Protein AF-A0A947YR23-F1 (afdb_monomer_lite)

Radius of gyration: 40.59 Å; chains: 1; bounding box: 68×84×128 Å

Secondary structure (DSSP, 8-state):
--TTHHHHHHHHHHHH-S------------------TTS-TT-TTHHHHHHHHHTTS---EEETTEEE--TTSPPPHHHHHHHHHHHHHHHHHHHHHHHHHHHHHH---S-S---------SSHHHHHHHHHHHHHHHHHHHHHHHHHHHHHHHHHHHHHHHHHHHHHSS-HHHHHHHHHHHHHHHHHHHHHHHHHHHHHHH-

Sequence (203 aa):
MRKNLTLTLILLTFLVSAPLYAQEVSGVAEETRIYFEDVLPGHWAYEAVNDLAQRGIIVGEVKEGRRIYRGEKALTRYEFAQGLKRTIEKFENDLAALKEGLAKSKAIPAGLEVKETEENFVRSEEIGSLENIVINLGTELSSLKSKVSVLEESLATKMAESSKQLKATVPKEAKDQELKRVKILSIGAAALSVLAIIVAISE

Foldseek 3Di:
DPPVVVVVVVVVVVVVPPPPPPPPVPPPVPLPQDAAPQQDPPRPCRVVVSVLVSLVLAAADADPNHGHRPPVDDDDPVNVVSSVVSVVVSVVVVVVVVVVVVVVVPCPDPDDDPDDDDDPPPDPVVVVVVVVVVVVVVVVVVVVVVVVVVVVVVVVVVVVVVVVVVVVVPDPVVVVVVVVVVVVVVVVVVVVVVVVVVVVVVD

Structure (mmCIF, N/CA/C/O backbone):
data_AF-A0A947YR23-F1
#
_entry.id   AF-A0A947YR23-F1
#
loop_
_atom_site.group_PDB
_atom_site.id
_atom_site.type_symbol
_atom_site.label_atom_id
_atom_site.label_alt_id
_atom_site.label_comp_id
_atom_site.label_asym_id
_atom_site.label_entity_id
_atom_site.label_seq_id
_atom_site.pdbx_PDB_ins_code
_atom_site.Cartn_x
_atom_site.Cartn_y
_atom_site.Cartn_z
_atom_site.occupancy
_atom_site.B_iso_or_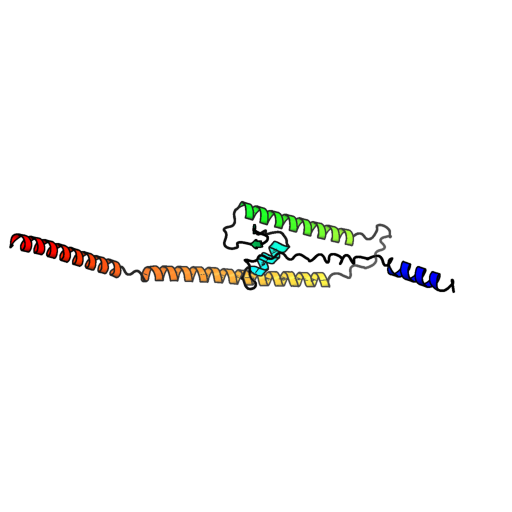equiv
_atom_site.auth_seq_id
_atom_site.auth_comp_id
_atom_site.auth_asym_id
_atom_site.auth_atom_id
_atom_site.pdbx_PDB_model_num
ATOM 1 N N . MET A 1 1 ? -1.371 -62.532 -56.364 1.00 57.91 1 MET A N 1
ATOM 2 C CA . MET A 1 1 ? -1.945 -61.979 -55.111 1.00 57.91 1 MET A CA 1
ATOM 3 C C . MET A 1 1 ? -0.898 -61.421 -54.121 1.00 57.91 1 MET A C 1
ATOM 5 O O . MET A 1 1 ? -1.203 -61.312 -52.946 1.00 57.91 1 MET A O 1
ATOM 9 N N . ARG A 1 2 ? 0.323 -61.027 -54.540 1.00 58.62 2 ARG A N 1
ATOM 10 C CA . ARG A 1 2 ? 1.396 -60.566 -53.617 1.00 58.62 2 ARG A CA 1
ATOM 11 C C . ARG A 1 2 ? 1.700 -59.055 -53.650 1.00 58.62 2 ARG A C 1
ATOM 13 O O . ARG A 1 2 ? 2.487 -58.592 -52.840 1.00 58.62 2 ARG A O 1
ATOM 20 N N . LYS A 1 3 ? 1.077 -58.287 -54.553 1.00 58.41 3 LYS A N 1
ATOM 21 C CA . LYS A 1 3 ? 1.345 -56.842 -54.736 1.00 58.41 3 LYS A CA 1
ATOM 22 C C . LYS A 1 3 ? 0.467 -55.926 -53.865 1.00 58.41 3 LYS A C 1
ATOM 24 O O . LYS A 1 3 ? 0.738 -54.739 -53.762 1.00 58.41 3 LYS A O 1
ATOM 29 N N . ASN A 1 4 ? -0.559 -56.484 -53.221 1.00 56.16 4 ASN A N 1
ATOM 30 C CA . ASN A 1 4 ? -1.548 -55.730 -52.443 1.00 56.16 4 ASN A CA 1
ATOM 31 C C . ASN A 1 4 ? -1.180 -55.706 -50.949 1.00 56.16 4 ASN A C 1
ATOM 33 O O . ASN A 1 4 ? -1.596 -54.809 -50.230 1.00 56.16 4 ASN A O 1
ATOM 37 N N . LEU A 1 5 ? -0.371 -56.679 -50.507 1.00 59.06 5 LEU A N 1
ATOM 38 C CA . LEU A 1 5 ? 0.045 -56.847 -49.114 1.00 59.06 5 LEU A CA 1
ATOM 39 C C . LEU A 1 5 ? 1.166 -55.870 -48.722 1.00 59.06 5 LEU A C 1
ATOM 41 O O . LEU A 1 5 ? 1.212 -55.384 -47.596 1.00 59.06 5 LEU A O 1
ATOM 45 N N . THR A 1 6 ? 2.046 -55.538 -49.670 1.00 63.16 6 THR A N 1
ATOM 46 C CA . THR A 1 6 ? 3.126 -54.559 -49.481 1.00 63.16 6 THR A CA 1
ATOM 47 C C . THR A 1 6 ? 2.592 -53.133 -49.366 1.00 63.16 6 THR A C 1
ATOM 49 O O . THR A 1 6 ? 3.135 -52.346 -48.600 1.00 63.16 6 THR A O 1
ATOM 52 N N . LEU A 1 7 ? 1.497 -52.805 -50.061 1.00 58.81 7 LEU A N 1
ATOM 53 C CA . LEU A 1 7 ? 0.877 -51.479 -49.991 1.00 58.81 7 LEU A CA 1
ATOM 54 C C . LEU A 1 7 ? 0.148 -51.261 -48.653 1.00 58.81 7 LEU A C 1
ATOM 56 O O . LEU A 1 7 ? 0.267 -50.196 -48.054 1.00 58.81 7 LEU A O 1
ATOM 60 N N . THR A 1 8 ? -0.535 -52.289 -48.136 1.00 63.47 8 THR A N 1
ATOM 61 C CA . THR A 1 8 ? -1.146 -52.255 -46.796 1.00 63.47 8 THR A CA 1
ATOM 62 C C . THR A 1 8 ? -0.110 -52.186 -45.676 1.00 63.47 8 THR A C 1
ATOM 64 O O . THR A 1 8 ? -0.359 -51.536 -44.668 1.00 63.47 8 TH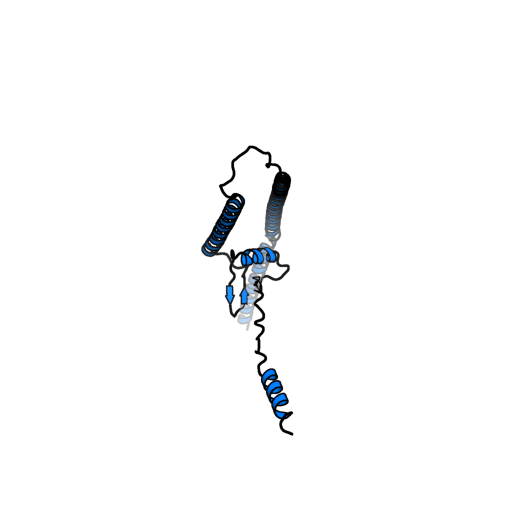R A O 1
ATOM 67 N N . LEU A 1 9 ? 1.064 -52.803 -45.851 1.00 59.31 9 LEU A N 1
ATOM 68 C CA . LEU A 1 9 ? 2.125 -52.775 -44.841 1.00 59.31 9 LEU A CA 1
ATOM 69 C C . LEU A 1 9 ? 2.795 -51.392 -44.747 1.00 59.31 9 LEU A C 1
ATOM 71 O O . LEU A 1 9 ? 3.055 -50.924 -43.645 1.00 59.31 9 LEU A O 1
ATOM 75 N N . ILE A 1 10 ? 2.989 -50.705 -45.880 1.00 63.47 10 ILE A N 1
ATOM 76 C CA . ILE A 1 10 ? 3.542 -49.338 -45.925 1.00 63.47 10 ILE A CA 1
ATOM 77 C C . ILE A 1 10 ? 2.550 -48.314 -45.338 1.00 63.47 10 ILE A C 1
ATOM 79 O O . ILE A 1 10 ? 2.953 -47.415 -44.597 1.00 63.47 10 ILE A O 1
ATOM 83 N N . LEU A 1 11 ? 1.246 -48.478 -45.594 1.00 57.56 11 LEU A N 1
ATOM 84 C CA . LEU A 1 11 ? 0.199 -47.623 -45.018 1.00 57.56 11 LEU A CA 1
ATOM 85 C C . LEU A 1 11 ? 0.083 -47.801 -43.490 1.00 57.56 11 LEU A C 1
ATOM 87 O O . LEU A 1 11 ? -0.098 -46.823 -42.767 1.00 57.56 11 LEU A O 1
ATOM 91 N N . LEU A 1 12 ? 0.248 -49.032 -42.988 1.00 57.25 12 LEU A N 1
ATOM 92 C CA . LEU A 1 12 ? 0.210 -49.337 -41.554 1.00 57.25 12 LEU A CA 1
ATOM 93 C C . LEU A 1 12 ? 1.434 -48.779 -40.807 1.00 57.25 12 LEU A C 1
ATOM 95 O O . LEU A 1 12 ? 1.298 -48.298 -39.685 1.00 57.25 12 LEU A O 1
ATOM 99 N N . THR A 1 13 ? 2.617 -48.773 -41.434 1.00 60.81 13 THR A N 1
ATOM 100 C CA . THR A 1 13 ? 3.819 -48.148 -40.850 1.00 60.81 13 THR A CA 1
ATOM 101 C C . THR A 1 13 ? 3.732 -46.623 -40.794 1.00 60.81 13 THR A C 1
ATOM 103 O O . THR A 1 13 ? 4.306 -46.016 -39.896 1.00 60.81 13 THR A O 1
ATOM 106 N N . PHE A 1 14 ? 2.971 -45.993 -41.695 1.00 57.06 14 PHE A N 1
ATOM 107 C CA . PHE A 1 14 ? 2.770 -44.541 -41.670 1.00 57.06 14 PHE A CA 1
ATOM 108 C C . PHE A 1 14 ? 1.755 -44.099 -40.601 1.00 57.06 14 PHE A C 1
ATOM 110 O O . PHE A 1 14 ? 1.880 -43.004 -40.061 1.00 57.06 14 PHE A O 1
ATOM 117 N N . LEU A 1 15 ? 0.793 -44.958 -40.234 1.00 51.81 15 LEU A N 1
ATOM 118 C CA . LEU A 1 15 ? -0.217 -44.657 -39.209 1.00 51.81 15 LEU A CA 1
ATOM 119 C C . LEU A 1 15 ? 0.334 -44.734 -37.769 1.00 51.81 15 LEU A C 1
ATOM 121 O O . LEU A 1 15 ? -0.230 -44.126 -36.866 1.00 51.81 15 LEU A O 1
ATOM 125 N N . VAL A 1 16 ? 1.443 -45.452 -37.554 1.00 57.00 16 VAL A N 1
ATOM 126 C CA . VAL A 1 16 ? 2.084 -45.625 -36.231 1.00 57.00 16 VAL A CA 1
ATOM 127 C C . VAL A 1 16 ? 3.258 -44.653 -36.011 1.00 57.00 16 VAL A C 1
ATOM 129 O O . VAL A 1 16 ? 3.688 -44.456 -34.879 1.00 57.00 16 VAL A O 1
ATOM 132 N N . SER A 1 17 ? 3.740 -43.985 -37.065 1.00 58.59 17 SER A N 1
ATOM 133 C CA . SER A 1 17 ? 4.814 -42.979 -36.994 1.00 58.59 17 SER A CA 1
ATOM 134 C C . SER A 1 17 ? 4.325 -41.539 -37.138 1.00 58.59 17 SER A C 1
ATOM 136 O O . SER A 1 17 ? 5.129 -40.664 -37.450 1.00 58.59 17 SER A O 1
ATOM 138 N N . ALA A 1 18 ? 3.050 -41.252 -36.862 1.00 56.62 18 ALA A N 1
ATOM 139 C CA . ALA A 1 18 ? 2.719 -39.904 -36.425 1.00 56.62 18 ALA A CA 1
ATOM 140 C C . ALA A 1 18 ? 3.455 -39.710 -35.091 1.00 56.62 18 ALA A C 1
ATOM 142 O O . ALA A 1 18 ? 3.095 -40.386 -34.121 1.00 56.62 18 ALA A O 1
ATOM 143 N N . PRO A 1 19 ? 4.515 -38.879 -35.012 1.00 56.81 19 PRO A N 1
ATOM 144 C CA . PRO A 1 19 ? 5.021 -38.499 -33.714 1.00 56.81 19 PRO A CA 1
ATOM 145 C C . PRO A 1 19 ? 3.812 -37.974 -32.957 1.00 56.81 19 PRO A C 1
ATOM 147 O O . PRO A 1 19 ? 3.061 -37.127 -33.452 1.00 56.81 19 PRO A O 1
ATOM 150 N N . LEU A 1 20 ? 3.612 -38.525 -31.766 1.00 54.56 20 LEU A N 1
ATOM 151 C CA . LEU A 1 20 ? 2.924 -37.842 -30.698 1.00 54.56 20 LEU A CA 1
ATOM 152 C C . LEU A 1 20 ? 3.741 -36.557 -30.488 1.00 54.56 20 LEU A C 1
ATOM 154 O O . LEU A 1 20 ? 4.590 -36.476 -29.605 1.00 54.56 20 LEU A O 1
ATOM 158 N N . TYR A 1 21 ? 3.563 -35.566 -31.364 1.00 57.28 21 TYR A N 1
ATOM 159 C CA . TYR A 1 21 ? 3.826 -34.187 -31.035 1.00 57.28 21 TYR A CA 1
ATOM 160 C C . TYR A 1 21 ? 2.777 -33.907 -29.980 1.00 57.28 21 TYR A C 1
ATOM 162 O O . TYR A 1 21 ? 1.660 -33.478 -30.257 1.00 57.28 21 TYR A O 1
ATOM 170 N N . ALA A 1 22 ? 3.142 -34.287 -28.754 1.00 54.09 22 ALA A N 1
ATOM 171 C CA . ALA A 1 22 ? 2.786 -33.552 -27.579 1.00 54.09 22 ALA A CA 1
ATOM 172 C C . ALA A 1 22 ? 2.891 -32.094 -28.000 1.00 54.09 22 ALA A C 1
ATOM 174 O O . ALA A 1 22 ? 3.978 -31.552 -28.203 1.00 54.09 22 ALA A O 1
ATOM 175 N N . GLN A 1 23 ? 1.734 -31.502 -28.253 1.00 50.41 23 GLN A N 1
ATOM 176 C CA . GLN A 1 23 ? 1.608 -30.080 -28.157 1.00 50.41 23 GLN A CA 1
ATOM 177 C C . GLN A 1 23 ? 1.914 -29.834 -26.685 1.00 50.41 23 GLN A C 1
ATOM 179 O O . GLN A 1 23 ? 1.047 -29.983 -25.825 1.00 50.41 23 GLN A O 1
ATOM 184 N N . GLU A 1 24 ? 3.189 -29.571 -26.384 1.00 50.47 24 GLU A N 1
ATOM 185 C CA . GLU A 1 24 ? 3.514 -28.691 -25.284 1.00 50.47 24 GLU A CA 1
ATOM 186 C C . GLU A 1 24 ? 2.657 -27.474 -25.578 1.00 50.47 24 GLU A C 1
ATOM 188 O O . GLU A 1 24 ? 2.916 -26.716 -26.516 1.00 50.47 24 GLU A O 1
ATOM 193 N N . VAL A 1 25 ? 1.520 -27.398 -24.884 1.00 50.97 25 VAL A N 1
ATOM 194 C CA . VAL A 1 25 ? 0.767 -26.169 -24.768 1.00 50.97 25 VAL A CA 1
ATOM 195 C C . VAL A 1 25 ? 1.790 -25.245 -24.154 1.00 50.97 25 VAL A C 1
ATOM 197 O O . VAL A 1 25 ? 2.069 -25.309 -22.958 1.00 50.97 25 VAL A O 1
ATOM 200 N N . SER A 1 26 ? 2.448 -24.516 -25.056 1.00 48.25 26 SER A N 1
ATOM 201 C CA . SER A 1 26 ? 3.363 -23.431 -24.803 1.00 48.25 26 SER A CA 1
ATOM 202 C C . SER A 1 26 ? 2.825 -22.738 -23.581 1.00 48.25 26 SER A C 1
ATOM 204 O O . SER A 1 26 ? 1.668 -22.303 -23.617 1.00 48.25 26 SER A O 1
ATOM 206 N N . GLY A 1 27 ? 3.621 -22.735 -22.512 1.00 49.19 27 GLY A N 1
ATOM 207 C CA . GLY A 1 27 ? 3.332 -21.964 -21.327 1.00 49.19 27 GLY A CA 1
ATOM 208 C C . GLY A 1 27 ? 3.019 -20.553 -21.786 1.00 49.19 27 GLY A C 1
ATOM 209 O O . GLY A 1 27 ? 3.915 -19.746 -22.020 1.00 49.19 27 GLY A O 1
ATOM 210 N N . VAL A 1 28 ? 1.726 -20.270 -21.937 1.00 42.78 28 VAL A N 1
ATOM 211 C CA . VAL A 1 28 ? 1.204 -18.953 -21.669 1.00 42.78 28 VAL A CA 1
ATOM 212 C C . VAL A 1 28 ? 1.659 -18.787 -20.241 1.00 42.78 28 VAL A C 1
ATOM 214 O O . VAL A 1 28 ? 1.180 -19.501 -19.361 1.00 42.78 28 VAL A O 1
ATOM 217 N N . ALA A 1 29 ? 2.722 -18.007 -20.051 1.00 48.31 29 ALA A N 1
ATOM 218 C CA . ALA A 1 29 ? 3.088 -17.535 -18.741 1.00 48.31 29 ALA A CA 1
ATOM 219 C C . ALA A 1 29 ? 1.805 -16.889 -18.233 1.00 48.31 29 ALA A C 1
ATOM 221 O O . ALA A 1 29 ? 1.437 -15.800 -18.670 1.00 48.31 29 ALA A O 1
ATOM 222 N N . GLU A 1 30 ? 1.045 -17.647 -17.446 1.00 44.69 30 GLU A N 1
ATOM 223 C CA . GLU A 1 30 ? -0.086 -17.135 -16.717 1.00 44.69 30 GLU A CA 1
ATOM 224 C C . GLU A 1 30 ? 0.568 -16.088 -15.844 1.00 44.69 30 GLU A C 1
ATOM 226 O O . GLU A 1 30 ? 1.330 -16.416 -14.930 1.00 44.69 30 GLU A O 1
ATOM 231 N N . GLU A 1 31 ? 0.423 -14.831 -16.260 1.00 49.78 31 GLU A N 1
ATOM 232 C CA . GLU A 1 31 ? 0.884 -13.675 -15.527 1.00 49.78 31 GLU A CA 1
ATOM 233 C C . GLU A 1 31 ? 0.208 -13.821 -14.172 1.00 49.78 31 GLU A C 1
ATOM 235 O O . GLU A 1 31 ? -0.992 -13.586 -14.033 1.00 49.78 31 GLU A O 1
ATOM 240 N N . THR A 1 32 ? 0.933 -14.424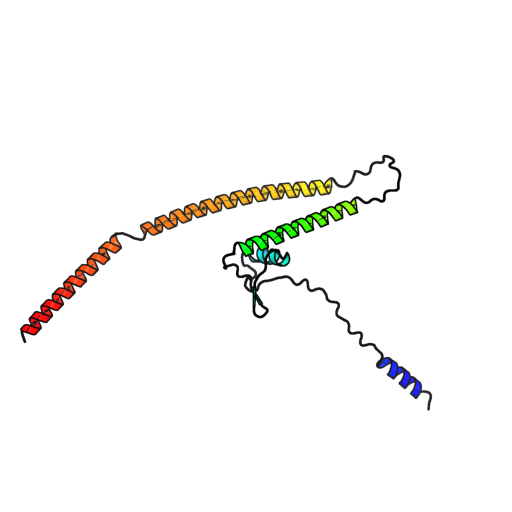 -13.226 1.00 64.50 32 THR A N 1
ATOM 241 C CA . THR A 1 32 ? 0.329 -14.987 -12.027 1.00 64.50 32 THR A CA 1
ATOM 242 C C . THR A 1 32 ? 0.046 -13.799 -11.141 1.00 64.50 32 THR A C 1
ATOM 244 O O . THR A 1 32 ? 0.873 -13.399 -10.320 1.00 64.50 32 THR A O 1
ATOM 247 N N . ARG A 1 33 ? -1.103 -13.171 -11.382 1.00 77.31 33 ARG A N 1
ATOM 248 C CA . ARG A 1 33 ? -1.534 -11.991 -10.658 1.00 77.31 33 ARG A CA 1
ATOM 249 C C . ARG A 1 33 ? -1.604 -12.366 -9.188 1.00 77.31 33 ARG A C 1
ATOM 251 O O . ARG A 1 33 ? -2.230 -13.351 -8.795 1.00 77.31 33 ARG A O 1
ATOM 258 N N . ILE A 1 34 ? -0.853 -11.625 -8.384 1.00 85.56 34 ILE A N 1
ATOM 259 C CA . ILE A 1 34 ? -0.755 -11.889 -6.957 1.00 85.56 34 ILE A CA 1
ATOM 260 C C . ILE A 1 34 ? -1.979 -11.277 -6.288 1.00 85.56 34 ILE A C 1
ATOM 262 O O . ILE A 1 34 ? -2.128 -10.059 -6.263 1.00 85.56 34 ILE A O 1
ATOM 266 N N . TYR A 1 35 ? -2.821 -12.147 -5.738 1.00 91.31 35 TYR A N 1
ATOM 267 C CA . TYR A 1 35 ? -3.986 -11.795 -4.937 1.00 91.31 35 TYR A CA 1
ATOM 268 C C . TYR A 1 35 ? -3.875 -12.419 -3.546 1.00 91.31 35 TYR A C 1
ATOM 270 O O . TYR A 1 35 ? -3.201 -13.441 -3.367 1.00 91.31 35 TYR A O 1
ATOM 278 N N . PHE A 1 36 ? -4.559 -11.814 -2.576 1.00 95.31 36 PHE A N 1
ATOM 279 C CA . PHE A 1 36 ? -4.700 -12.350 -1.225 1.00 95.31 36 PHE A CA 1
ATOM 280 C C . PHE A 1 36 ? -6.159 -12.701 -0.943 1.00 95.31 36 PHE A C 1
ATOM 282 O O . PHE A 1 36 ? -7.062 -11.937 -1.271 1.00 95.31 36 PHE A O 1
ATOM 289 N N . GLU A 1 37 ? -6.392 -13.857 -0.331 1.00 93.88 37 GLU A N 1
ATOM 290 C CA . GLU A 1 37 ? -7.741 -14.394 -0.106 1.00 93.88 37 GLU A CA 1
ATOM 291 C C . GLU A 1 37 ? -8.540 -13.602 0.936 1.00 93.88 37 GLU A C 1
ATOM 293 O O . GLU A 1 37 ? -9.767 -13.572 0.890 1.00 93.88 37 GLU A O 1
ATOM 298 N N . ASP A 1 38 ? -7.851 -12.952 1.874 1.00 95.19 38 ASP A N 1
ATOM 299 C CA . ASP A 1 38 ? -8.442 -12.115 2.920 1.00 95.19 38 ASP A CA 1
ATOM 300 C C . ASP A 1 38 ? -8.672 -10.662 2.479 1.00 95.19 38 ASP A C 1
ATOM 302 O O . ASP A 1 38 ? -9.225 -9.870 3.240 1.00 95.19 38 ASP A O 1
ATOM 306 N N . VAL A 1 39 ? -8.288 -10.307 1.251 1.00 95.75 39 VAL A N 1
ATOM 307 C CA . VAL A 1 39 ? -8.522 -8.983 0.670 1.00 95.75 39 VAL A CA 1
ATOM 308 C C . VAL A 1 39 ? -9.510 -9.144 -0.479 1.00 95.75 39 VAL A C 1
ATOM 310 O O . VAL A 1 39 ? -9.138 -9.338 -1.633 1.00 95.75 39 VAL A O 1
ATOM 313 N N . LEU A 1 40 ? -10.800 -9.111 -0.145 1.00 94.94 40 LEU A N 1
ATOM 314 C CA . LEU A 1 40 ? -11.888 -9.358 -1.093 1.00 94.94 40 LEU A CA 1
ATOM 315 C C . LEU A 1 40 ? -12.141 -8.154 -2.020 1.00 94.94 40 LEU A C 1
ATOM 317 O O . LEU A 1 40 ? -11.947 -7.006 -1.598 1.00 94.94 40 LEU A O 1
ATOM 321 N N . PRO A 1 41 ? -12.641 -8.380 -3.252 1.00 94.12 41 PRO A N 1
ATOM 322 C CA . PRO A 1 41 ? -13.120 -7.302 -4.113 1.00 94.12 41 PRO A CA 1
ATOM 323 C C . PRO A 1 41 ? -14.140 -6.420 -3.378 1.00 94.12 41 PRO A C 1
ATOM 325 O O . PRO A 1 41 ? -15.086 -6.925 -2.775 1.00 94.12 41 PRO A O 1
ATOM 328 N N . GLY A 1 42 ? -13.938 -5.101 -3.408 1.00 93.06 42 GLY A N 1
ATOM 329 C CA . GLY A 1 42 ? -14.760 -4.127 -2.677 1.00 93.06 42 GLY A CA 1
ATOM 330 C C . GLY A 1 42 ? -14.194 -3.698 -1.320 1.00 93.06 42 GLY A C 1
ATOM 331 O O . GLY A 1 42 ? -14.669 -2.715 -0.753 1.00 93.06 42 GLY A O 1
ATOM 332 N N . HIS A 1 43 ? -13.147 -4.358 -0.812 1.00 96.31 43 HIS A N 1
ATOM 333 C CA . HIS A 1 43 ? -12.376 -3.815 0.303 1.00 96.31 43 HIS A CA 1
ATOM 334 C C . HIS A 1 43 ? -11.673 -2.519 -0.137 1.00 96.31 43 HIS A C 1
ATOM 336 O O . HIS A 1 43 ? -11.076 -2.475 -1.211 1.00 96.31 43 HIS A O 1
ATOM 342 N N . TRP A 1 44 ? -11.697 -1.468 0.688 1.00 96.50 44 TRP A N 1
ATOM 343 C CA . TRP A 1 44 ? -11.141 -0.151 0.330 1.00 96.50 44 TRP A CA 1
ATOM 344 C C . TRP A 1 44 ? -9.653 -0.201 -0.063 1.00 96.50 44 TRP A C 1
ATOM 346 O O . TRP A 1 44 ? -9.197 0.597 -0.873 1.00 96.50 44 TRP A O 1
ATOM 356 N N . ALA A 1 45 ? -8.904 -1.158 0.492 1.00 95.88 45 ALA A N 1
ATOM 357 C CA . ALA A 1 45 ? -7.484 -1.365 0.207 1.00 95.88 45 ALA A CA 1
ATOM 358 C C . ALA A 1 45 ? -7.204 -2.376 -0.924 1.00 95.88 45 ALA A C 1
ATOM 360 O O . ALA A 1 45 ? -6.041 -2.663 -1.192 1.00 95.88 45 ALA A O 1
ATOM 361 N N . TYR A 1 46 ? -8.234 -2.949 -1.558 1.00 95.88 46 TYR A N 1
ATOM 362 C CA . TYR A 1 46 ? -8.087 -4.062 -2.505 1.00 95.88 46 TYR A CA 1
ATOM 363 C C . TYR A 1 46 ? -7.109 -3.749 -3.641 1.00 95.88 46 TYR A C 1
ATOM 365 O O . TYR A 1 46 ? -6.158 -4.493 -3.867 1.00 95.88 46 TYR A O 1
ATOM 373 N N . GLU A 1 47 ? -7.316 -2.626 -4.325 1.00 95.31 47 GLU A N 1
ATOM 374 C CA . GLU A 1 47 ? -6.487 -2.209 -5.458 1.00 95.31 47 GLU A CA 1
ATOM 375 C C . GLU A 1 47 ? -5.047 -1.922 -5.020 1.00 95.31 47 GLU A C 1
ATOM 377 O O . GLU A 1 47 ? -4.110 -2.519 -5.543 1.00 95.31 47 GLU A O 1
ATOM 382 N N . ALA A 1 48 ? -4.873 -1.109 -3.974 1.00 95.62 48 ALA A N 1
ATOM 383 C CA . ALA A 1 48 ? -3.556 -0.751 -3.454 1.00 95.62 48 ALA A CA 1
ATOM 384 C C . ALA A 1 48 ? -2.735 -1.981 -3.036 1.00 95.62 48 ALA A C 1
ATOM 386 O O . ALA A 1 48 ? -1.544 -2.074 -3.335 1.00 95.62 48 ALA A O 1
ATOM 387 N N . VAL A 1 49 ? -3.363 -2.944 -2.358 1.00 95.75 49 VAL A N 1
ATOM 388 C CA . VAL A 1 49 ? -2.686 -4.166 -1.922 1.00 95.75 49 VAL A CA 1
ATOM 389 C C . VAL A 1 49 ? -2.301 -5.031 -3.124 1.00 95.75 49 VAL A C 1
ATOM 391 O O . VAL A 1 49 ? -1.163 -5.491 -3.216 1.00 95.75 49 VAL A O 1
ATOM 394 N N . ASN A 1 50 ? -3.204 -5.232 -4.078 1.00 94.31 50 ASN A N 1
ATOM 395 C CA . ASN A 1 50 ? -2.905 -6.067 -5.239 1.00 94.31 50 ASN A CA 1
ATOM 396 C C . ASN A 1 50 ? -1.829 -5.440 -6.131 1.00 94.31 50 ASN A C 1
ATOM 398 O O . ASN A 1 50 ? -0.951 -6.152 -6.615 1.00 94.31 50 ASN A O 1
ATOM 402 N N . ASP A 1 51 ? -1.847 -4.123 -6.319 1.00 94.50 51 ASP A N 1
ATOM 403 C CA . ASP A 1 51 ? -0.855 -3.415 -7.128 1.00 94.50 51 ASP A CA 1
ATOM 404 C C . ASP A 1 51 ? 0.536 -3.480 -6.506 1.00 94.50 51 ASP A C 1
ATOM 406 O O . ASP A 1 51 ? 1.522 -3.802 -7.174 1.00 94.50 51 ASP A O 1
ATOM 410 N N . LEU A 1 52 ? 0.633 -3.209 -5.203 1.00 94.88 52 LEU A N 1
ATOM 411 C CA . LEU A 1 52 ? 1.908 -3.279 -4.500 1.00 94.88 52 LEU A CA 1
ATOM 412 C C . LEU A 1 52 ? 2.437 -4.717 -4.430 1.00 94.88 52 LEU A C 1
ATOM 414 O O . LEU A 1 52 ? 3.652 -4.916 -4.489 1.00 94.88 52 LEU A O 1
ATOM 418 N N . ALA A 1 53 ? 1.559 -5.718 -4.334 1.00 94.38 53 ALA A N 1
ATOM 419 C CA . ALA A 1 53 ? 1.946 -7.125 -4.340 1.00 94.38 53 ALA A CA 1
ATOM 420 C C . ALA A 1 53 ? 2.428 -7.586 -5.721 1.00 94.38 53 ALA A C 1
ATOM 422 O O . ALA A 1 53 ? 3.466 -8.237 -5.818 1.00 94.38 53 ALA A O 1
ATOM 423 N N . GLN A 1 54 ? 1.742 -7.187 -6.795 1.00 93.38 54 GLN A N 1
ATOM 424 C CA . GLN A 1 54 ? 2.178 -7.435 -8.175 1.00 93.38 54 GLN A CA 1
ATOM 425 C C . GLN A 1 54 ? 3.531 -6.778 -8.472 1.00 93.38 54 GLN A C 1
ATOM 427 O O . GLN A 1 54 ? 4.373 -7.352 -9.157 1.00 93.38 54 GLN A O 1
ATOM 432 N N . ARG A 1 55 ? 3.783 -5.596 -7.900 1.00 91.94 55 ARG A N 1
ATOM 433 C CA . ARG A 1 55 ? 5.082 -4.909 -7.990 1.00 91.94 55 ARG A CA 1
ATOM 434 C C . ARG A 1 55 ? 6.164 -5.528 -7.098 1.00 91.94 55 ARG A C 1
ATOM 436 O O . ARG A 1 55 ? 7.312 -5.096 -7.185 1.00 91.94 55 ARG A O 1
ATOM 443 N N . GLY A 1 56 ? 5.819 -6.502 -6.252 1.00 92.31 56 GLY A N 1
ATOM 444 C CA . GLY A 1 56 ? 6.730 -7.151 -5.307 1.00 92.31 56 GLY A CA 1
ATOM 445 C C . GLY A 1 56 ? 7.148 -6.270 -4.124 1.00 92.31 56 GLY A C 1
ATOM 446 O O . GLY A 1 56 ? 8.114 -6.588 -3.434 1.00 92.31 56 GLY A O 1
ATOM 447 N N . ILE A 1 57 ? 6.453 -5.154 -3.886 1.00 94.56 57 ILE A N 1
ATOM 448 C CA . ILE A 1 57 ? 6.772 -4.203 -2.811 1.00 94.56 57 ILE A CA 1
ATOM 449 C C . ILE A 1 57 ? 6.336 -4.783 -1.463 1.00 94.56 57 ILE A C 1
ATOM 451 O O . ILE A 1 57 ? 7.127 -4.852 -0.515 1.00 94.56 57 ILE A O 1
ATOM 455 N N . ILE A 1 58 ? 5.091 -5.256 -1.399 1.00 94.56 58 ILE A N 1
ATOM 456 C CA . ILE A 1 58 ? 4.529 -5.925 -0.224 1.00 94.56 58 ILE A CA 1
ATOM 457 C C . ILE A 1 58 ? 4.421 -7.427 -0.457 1.00 94.56 58 ILE A C 1
ATOM 459 O O . ILE A 1 58 ? 4.274 -7.897 -1.583 1.00 94.56 58 ILE A O 1
ATOM 463 N N . VAL A 1 59 ? 4.491 -8.178 0.636 1.00 92.25 59 VAL A N 1
ATOM 464 C CA . VAL A 1 59 ? 4.420 -9.636 0.631 1.00 92.25 59 VAL A CA 1
ATOM 465 C C . VAL A 1 59 ? 3.501 -10.041 1.773 1.00 92.25 59 VAL A C 1
ATOM 467 O O . VAL A 1 59 ? 3.667 -9.556 2.890 1.00 92.25 59 VAL A O 1
ATOM 470 N N . GLY A 1 60 ? 2.517 -10.886 1.479 1.00 91.81 60 GLY A N 1
ATOM 471 C CA . GLY A 1 60 ? 1.681 -11.509 2.502 1.00 91.81 60 GLY A CA 1
ATOM 472 C C . GLY A 1 60 ? 2.292 -12.808 3.017 1.00 91.81 60 GLY A C 1
ATOM 473 O O . GLY A 1 60 ? 3.381 -13.225 2.630 1.00 91.81 60 GLY A O 1
ATOM 474 N N . GLU A 1 61 ? 1.564 -13.482 3.885 1.00 92.50 61 GLU A N 1
ATOM 475 C CA . GLU A 1 61 ? 1.948 -14.766 4.445 1.00 92.50 61 GLU A CA 1
ATOM 476 C C . GLU A 1 61 ? 1.386 -15.910 3.592 1.00 92.50 61 GLU A C 1
ATOM 478 O O . GLU A 1 61 ? 0.243 -15.856 3.133 1.00 92.50 61 GLU A O 1
ATOM 483 N N . VAL A 1 62 ? 2.182 -16.966 3.401 1.00 92.25 62 VAL A N 1
ATOM 484 C CA . VAL A 1 62 ? 1.724 -18.203 2.757 1.00 92.25 62 VAL A CA 1
ATOM 485 C C . VAL A 1 62 ? 1.568 -19.280 3.818 1.00 92.25 62 VAL A C 1
ATOM 487 O O . VAL A 1 62 ? 2.544 -19.675 4.455 1.00 92.25 62 VAL A O 1
ATOM 490 N N . LYS A 1 63 ? 0.343 -19.771 4.008 1.00 88.31 63 LYS A N 1
ATOM 491 C CA . LYS A 1 63 ? 0.047 -20.867 4.937 1.00 88.31 63 LYS A CA 1
ATOM 492 C C . LYS A 1 63 ? -0.870 -21.869 4.253 1.00 88.31 63 LYS A C 1
ATOM 494 O O . LYS A 1 63 ? -1.915 -21.486 3.747 1.00 88.31 63 LYS A O 1
ATOM 499 N N . GLU A 1 64 ? -0.485 -23.146 4.243 1.00 87.44 64 GLU A N 1
ATOM 500 C CA . GLU A 1 64 ? -1.286 -24.225 3.627 1.00 87.44 64 GLU A CA 1
ATOM 501 C C . GLU A 1 64 ? -1.618 -23.956 2.143 1.00 87.44 64 GLU A C 1
ATOM 503 O O . GLU A 1 64 ? -2.706 -24.264 1.673 1.00 87.44 64 GLU A O 1
ATOM 508 N N . GLY A 1 65 ? -0.698 -23.327 1.403 1.00 86.69 65 GLY A N 1
ATOM 509 C CA . GLY A 1 65 ? -0.903 -22.969 -0.009 1.00 86.69 65 GLY A CA 1
ATOM 510 C C . GLY A 1 65 ? -1.763 -21.723 -0.246 1.00 86.69 65 GLY A C 1
ATOM 511 O O . GLY A 1 65 ? -1.896 -21.296 -1.389 1.00 86.69 65 GLY A O 1
ATOM 512 N N . ARG A 1 66 ? -2.288 -21.106 0.817 1.00 88.75 66 ARG A N 1
ATOM 513 C CA . ARG A 1 66 ? -3.109 -19.894 0.761 1.00 88.75 66 ARG A CA 1
ATOM 514 C C . ARG A 1 66 ? -2.287 -18.636 0.974 1.00 88.75 66 ARG A C 1
ATOM 516 O O . ARG A 1 66 ? -1.395 -18.641 1.826 1.00 88.75 66 ARG A O 1
ATOM 523 N N . ARG A 1 67 ? -2.592 -17.564 0.236 1.00 93.06 67 ARG A N 1
ATOM 524 C CA . ARG A 1 67 ? -1.921 -16.254 0.369 1.00 93.06 67 ARG A CA 1
ATOM 525 C C . ARG A 1 67 ? -2.808 -15.305 1.161 1.00 93.06 67 ARG A C 1
ATOM 527 O O . ARG A 1 67 ? -3.898 -14.963 0.714 1.00 93.06 67 ARG A O 1
ATOM 534 N N . ILE A 1 68 ? -2.320 -14.855 2.310 1.00 95.25 68 ILE A N 1
ATOM 535 C CA . ILE A 1 68 ? -3.066 -14.019 3.255 1.00 95.25 68 ILE A CA 1
ATOM 536 C C . ILE A 1 68 ? -2.269 -12.740 3.516 1.00 95.25 68 ILE A C 1
ATOM 538 O O . ILE A 1 68 ? -1.100 -12.815 3.884 1.00 95.25 68 ILE A O 1
ATOM 542 N N . TYR A 1 69 ? -2.872 -11.567 3.351 1.00 94.94 69 TYR A N 1
ATOM 543 C CA . TYR A 1 69 ? -2.204 -10.282 3.560 1.00 94.94 69 TYR A CA 1
ATOM 544 C C . TYR A 1 69 ? -2.120 -9.880 5.038 1.00 94.94 69 TYR A C 1
ATOM 546 O O . TYR A 1 69 ? -1.092 -9.374 5.479 1.00 94.94 69 TYR A O 1
ATOM 554 N N . ARG A 1 70 ? -3.181 -10.136 5.812 1.00 94.56 70 ARG A N 1
ATOM 555 C CA . ARG A 1 70 ? -3.378 -9.704 7.206 1.00 94.56 70 ARG A CA 1
ATOM 556 C C . ARG A 1 70 ? -3.308 -8.188 7.402 1.00 94.56 70 ARG A C 1
ATOM 558 O O . ARG A 1 70 ? -2.545 -7.706 8.235 1.00 94.56 70 ARG A O 1
ATOM 565 N N . GLY A 1 71 ? -4.155 -7.441 6.693 1.00 92.44 71 GLY A N 1
ATOM 566 C CA . GLY A 1 71 ? -4.173 -5.969 6.752 1.00 92.44 71 GLY A CA 1
ATOM 567 C C . GLY A 1 71 ? -4.382 -5.361 8.151 1.00 92.44 71 GLY A C 1
ATOM 568 O O . GLY A 1 71 ? -3.866 -4.286 8.427 1.00 92.44 71 GLY A O 1
ATOM 569 N N . GLU A 1 72 ? -5.067 -6.066 9.056 1.00 93.19 72 GLU A N 1
ATOM 570 C CA . GLU A 1 72 ? -5.313 -5.618 10.441 1.00 93.19 72 GLU A CA 1
ATOM 571 C C . GLU A 1 72 ? -4.108 -5.824 11.385 1.00 93.19 72 GLU A C 1
ATOM 573 O O . GLU A 1 72 ? -4.103 -5.360 12.527 1.00 93.19 72 GLU A O 1
ATOM 578 N N . LYS A 1 73 ? -3.070 -6.552 10.949 1.00 94.44 73 LYS A N 1
ATOM 579 C CA . LYS A 1 73 ? -1.867 -6.796 11.754 1.00 94.44 73 LYS A CA 1
ATOM 580 C C . LYS A 1 73 ? -0.996 -5.539 11.768 1.00 94.44 73 LYS A C 1
ATOM 582 O O . LYS A 1 73 ? -0.661 -4.987 10.724 1.00 94.44 73 LYS A O 1
ATOM 587 N N . ALA A 1 74 ? -0.542 -5.142 12.956 1.00 93.69 74 ALA A N 1
ATOM 588 C CA . ALA A 1 74 ? 0.412 -4.047 13.089 1.00 93.69 74 ALA A CA 1
ATOM 589 C C . ALA A 1 74 ? 1.720 -4.340 12.330 1.00 93.69 74 ALA A C 1
ATOM 591 O O . ALA A 1 74 ? 2.326 -5.403 12.492 1.00 93.69 74 ALA A O 1
ATOM 592 N N . LEU A 1 75 ? 2.170 -3.362 11.545 1.00 92.12 75 LEU A N 1
ATOM 593 C CA . LEU A 1 75 ? 3.419 -3.435 10.795 1.00 92.12 75 LEU A CA 1
ATOM 594 C C . LEU A 1 75 ? 4.625 -3.276 11.729 1.00 92.12 75 LEU A C 1
ATOM 596 O O . LEU A 1 75 ? 4.708 -2.317 12.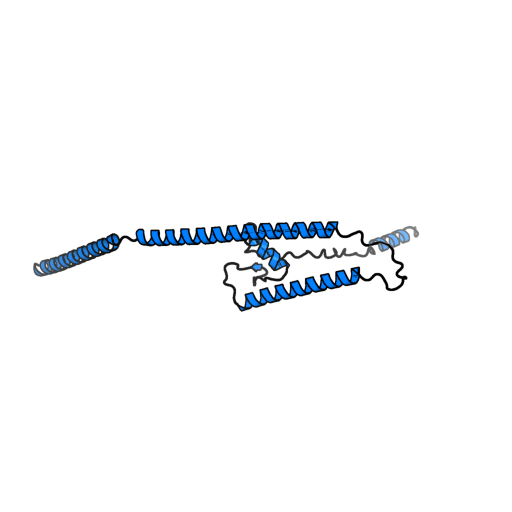501 1.00 92.12 75 LEU A O 1
ATOM 600 N N . THR A 1 76 ? 5.606 -4.173 11.633 1.00 94.62 76 THR A N 1
ATOM 601 C CA . THR A 1 76 ? 6.880 -3.992 12.340 1.00 94.62 76 THR A CA 1
ATOM 602 C C . THR A 1 76 ? 7.771 -2.984 11.615 1.00 94.62 76 THR A C 1
ATOM 604 O O . THR A 1 76 ? 7.752 -2.847 10.390 1.00 94.62 76 THR A O 1
ATOM 607 N N . ARG A 1 77 ? 8.653 -2.312 12.364 1.00 95.75 77 ARG A N 1
ATOM 608 C CA . ARG A 1 77 ? 9.650 -1.394 11.781 1.00 95.75 77 ARG A CA 1
ATOM 609 C C . ARG A 1 77 ? 10.554 -2.087 10.749 1.00 95.75 77 ARG A C 1
ATOM 611 O O . ARG A 1 77 ? 10.988 -1.443 9.799 1.00 95.75 77 ARG A O 1
ATOM 618 N N . TYR A 1 78 ? 10.814 -3.386 10.916 1.00 96.94 78 TYR A N 1
ATOM 619 C CA . TYR A 1 78 ? 11.611 -4.182 9.979 1.00 96.94 78 TYR A CA 1
ATOM 620 C C . TYR A 1 78 ? 10.864 -4.501 8.681 1.00 96.94 78 TYR A C 1
ATOM 622 O O . TYR A 1 78 ? 11.453 -4.409 7.606 1.00 96.94 78 TYR A O 1
ATOM 630 N N . GLU A 1 79 ? 9.583 -4.864 8.756 1.00 92.38 79 GLU A N 1
ATOM 631 C CA . GLU A 1 79 ? 8.752 -5.089 7.565 1.00 92.38 79 GLU A CA 1
ATOM 632 C C . GLU A 1 79 ? 8.590 -3.786 6.770 1.00 92.38 79 GLU A C 1
ATOM 634 O O . GLU A 1 79 ? 8.750 -3.791 5.550 1.00 92.38 79 GLU A O 1
ATOM 639 N N . PHE A 1 80 ? 8.391 -2.656 7.459 1.00 94.81 80 PHE A N 1
ATOM 640 C CA . PHE A 1 80 ? 8.370 -1.337 6.826 1.00 94.81 80 PHE A CA 1
ATOM 641 C C . PHE A 1 80 ? 9.680 -1.024 6.089 1.00 94.81 80 PHE A C 1
ATOM 643 O O . PHE A 1 80 ? 9.657 -0.661 4.914 1.00 94.81 80 PHE A O 1
ATOM 650 N N . ALA A 1 81 ? 10.830 -1.203 6.751 1.00 96.56 81 ALA A N 1
ATOM 651 C CA . ALA A 1 81 ? 12.136 -0.933 6.152 1.00 96.56 81 ALA A CA 1
ATOM 652 C C . ALA A 1 81 ? 12.396 -1.793 4.904 1.00 96.56 81 ALA A C 1
ATOM 654 O O . ALA A 1 81 ? 12.918 -1.296 3.907 1.00 96.56 81 ALA A O 1
ATOM 655 N N . GLN A 1 82 ? 11.998 -3.068 4.931 1.00 96.50 82 GLN A N 1
ATOM 656 C CA . GLN A 1 82 ? 12.113 -3.955 3.772 1.00 96.50 82 GLN A CA 1
ATOM 657 C C . GLN A 1 82 ? 11.207 -3.523 2.619 1.00 96.50 82 GLN A C 1
ATOM 659 O O . GLN A 1 82 ? 11.667 -3.484 1.480 1.00 96.50 82 GLN A O 1
ATOM 664 N N . GLY A 1 83 ? 9.947 -3.179 2.904 1.00 92.62 83 GLY A N 1
ATOM 665 C CA . GLY A 1 83 ? 9.027 -2.669 1.888 1.00 92.62 83 GLY A CA 1
ATOM 666 C C . GLY A 1 83 ? 9.569 -1.402 1.227 1.00 92.62 83 GLY A C 1
ATOM 667 O O . GLY A 1 83 ? 9.643 -1.327 0.003 1.00 92.62 83 GLY A O 1
ATOM 668 N N . LEU A 1 84 ? 10.050 -0.449 2.031 1.00 96.44 84 LEU A N 1
ATOM 66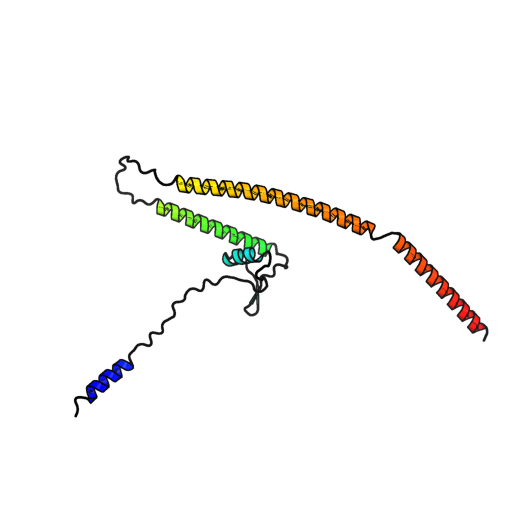9 C CA . LEU A 1 84 ? 10.636 0.795 1.531 1.00 96.44 84 LEU A CA 1
ATOM 670 C C . LEU A 1 84 ? 11.889 0.549 0.678 1.00 96.44 84 LEU A C 1
ATOM 672 O O . LEU A 1 84 ? 12.027 1.147 -0.387 1.00 96.44 84 LEU A O 1
ATOM 676 N N . LYS A 1 85 ? 12.772 -0.360 1.108 1.00 96.69 85 LYS A N 1
ATOM 677 C CA . LYS A 1 85 ? 13.961 -0.756 0.339 1.00 96.69 85 LYS A CA 1
ATOM 678 C C . LYS A 1 85 ? 13.582 -1.281 -1.047 1.00 96.69 85 LYS A C 1
ATOM 680 O O . LYS A 1 85 ? 14.135 -0.804 -2.032 1.00 96.69 85 LYS A O 1
ATOM 685 N N . ARG A 1 86 ? 12.607 -2.195 -1.136 1.00 96.50 86 ARG A N 1
ATOM 686 C CA . ARG A 1 86 ? 12.141 -2.738 -2.427 1.00 96.50 86 ARG A CA 1
ATOM 687 C C . ARG A 1 86 ? 11.575 -1.653 -3.339 1.00 96.50 86 ARG A C 1
ATOM 689 O O . ARG A 1 86 ? 11.826 -1.678 -4.539 1.00 96.50 86 ARG A O 1
ATOM 696 N N . THR A 1 87 ? 10.838 -0.693 -2.778 1.00 95.94 87 THR A N 1
ATOM 697 C CA . THR A 1 87 ? 10.312 0.447 -3.543 1.00 95.94 87 THR A CA 1
ATOM 698 C C . THR A 1 87 ? 11.435 1.278 -4.158 1.00 95.94 87 THR A C 1
ATOM 700 O O . THR A 1 87 ? 11.371 1.598 -5.343 1.00 95.94 87 THR A O 1
ATOM 703 N N . ILE A 1 88 ? 12.473 1.600 -3.378 1.00 96.25 88 ILE A N 1
ATOM 704 C CA . ILE A 1 88 ? 13.624 2.380 -3.857 1.00 96.25 88 ILE A CA 1
ATOM 705 C C . ILE A 1 88 ? 14.384 1.606 -4.938 1.00 96.25 88 ILE A C 1
ATOM 707 O O . ILE A 1 88 ? 14.616 2.147 -6.013 1.00 96.25 88 ILE A O 1
ATOM 711 N N . GLU A 1 89 ? 14.688 0.328 -4.705 1.00 95.25 89 GLU A N 1
ATOM 712 C CA . GLU A 1 89 ? 15.387 -0.518 -5.684 1.00 95.25 89 GLU A CA 1
ATOM 713 C C . GLU A 1 89 ? 14.614 -0.615 -7.006 1.00 95.25 89 GLU A C 1
ATOM 715 O O . GLU A 1 89 ? 15.198 -0.555 -8.087 1.00 95.25 89 GLU A O 1
ATOM 720 N N . LYS A 1 90 ? 13.280 -0.727 -6.947 1.00 90.94 90 LYS A N 1
ATOM 721 C CA . LYS A 1 90 ? 12.452 -0.750 -8.155 1.00 90.94 90 LYS A CA 1
ATOM 722 C C . LYS A 1 90 ? 12.516 0.578 -8.907 1.00 90.94 90 LYS A C 1
ATOM 724 O O . LYS A 1 90 ? 12.693 0.569 -10.120 1.00 90.94 90 LYS A O 1
ATOM 729 N N . PHE A 1 91 ? 12.444 1.699 -8.196 1.00 91.75 91 PHE A N 1
ATOM 730 C CA . PHE A 1 91 ? 12.561 3.021 -8.806 1.00 91.75 91 PHE A CA 1
ATOM 731 C C . PHE A 1 91 ? 13.931 3.243 -9.465 1.00 91.75 91 PHE A C 1
ATOM 733 O O . PHE A 1 91 ? 14.009 3.771 -10.573 1.00 91.75 91 PHE A O 1
ATOM 740 N N . GLU A 1 92 ? 15.012 2.806 -8.819 1.00 93.19 92 GLU A N 1
ATOM 741 C CA . GLU A 1 92 ? 16.366 2.877 -9.376 1.00 93.19 92 GLU A CA 1
ATOM 742 C C . GLU A 1 92 ? 16.503 2.041 -10.655 1.00 93.19 92 GLU A C 1
ATOM 744 O O . GLU A 1 92 ? 17.064 2.520 -11.643 1.00 93.19 92 GLU A O 1
ATOM 749 N N . ASN A 1 93 ? 15.937 0.832 -10.667 1.00 91.75 93 ASN A N 1
ATOM 750 C CA . ASN A 1 93 ? 15.926 -0.038 -11.842 1.00 91.75 93 ASN A CA 1
ATOM 751 C C . ASN A 1 93 ? 15.109 0.557 -12.995 1.00 91.75 93 ASN A C 1
ATOM 753 O O . ASN A 1 93 ? 15.579 0.577 -14.134 1.00 91.75 93 ASN A O 1
ATOM 757 N N . ASP A 1 94 ? 13.919 1.084 -12.706 1.00 91.00 94 ASP A N 1
ATOM 758 C CA . ASP A 1 94 ? 13.057 1.713 -13.709 1.00 91.00 94 ASP A CA 1
ATOM 759 C C . ASP A 1 94 ? 13.748 2.957 -14.307 1.00 91.00 94 ASP A C 1
ATOM 761 O O . ASP A 1 94 ? 13.750 3.160 -15.524 1.00 91.00 94 ASP A O 1
ATOM 765 N N . LEU A 1 95 ? 14.430 3.754 -13.476 1.00 90.38 95 LEU A N 1
ATOM 766 C CA . LEU A 1 95 ? 15.227 4.898 -13.924 1.00 90.38 95 LEU A CA 1
ATOM 767 C C . LEU A 1 95 ? 16.432 4.474 -14.775 1.00 90.38 95 LEU A C 1
ATOM 769 O O . LEU A 1 95 ? 16.757 5.144 -15.758 1.00 90.38 95 LEU A O 1
ATOM 773 N N . ALA A 1 96 ? 17.115 3.389 -14.408 1.00 90.94 96 ALA A N 1
ATOM 774 C CA . ALA A 1 96 ? 18.232 2.856 -15.181 1.00 90.94 96 ALA A CA 1
ATOM 775 C C . ALA A 1 96 ? 17.772 2.374 -16.565 1.00 90.94 96 ALA A C 1
ATOM 777 O O . ALA A 1 96 ? 18.378 2.749 -17.569 1.00 90.94 96 ALA A O 1
ATOM 778 N N . ALA A 1 97 ? 16.657 1.640 -16.630 1.00 89.38 97 ALA A N 1
ATOM 779 C CA . ALA A 1 97 ? 16.059 1.181 -17.881 1.00 89.38 97 ALA A CA 1
ATOM 780 C C . ALA A 1 97 ? 15.643 2.354 -18.786 1.00 89.38 97 ALA A C 1
ATOM 782 O O . ALA A 1 97 ? 15.918 2.344 -19.987 1.00 89.38 97 ALA A O 1
ATOM 783 N N . LEU A 1 98 ? 15.049 3.406 -18.212 1.00 89.31 98 LEU A N 1
ATOM 784 C CA . LEU A 1 98 ? 14.710 4.629 -18.947 1.00 89.31 98 LEU A CA 1
ATOM 785 C C . LEU A 1 98 ? 15.956 5.331 -19.501 1.00 89.31 98 LEU A C 1
ATOM 787 O O . LEU A 1 98 ? 15.977 5.720 -20.668 1.00 89.31 98 LEU A O 1
ATOM 791 N N . LYS A 1 99 ? 17.017 5.467 -18.696 1.00 88.38 99 LYS A N 1
ATOM 792 C CA . LYS A 1 99 ? 18.293 6.053 -19.143 1.00 88.38 99 LYS A CA 1
ATOM 793 C C . LYS A 1 99 ? 18.929 5.243 -20.271 1.00 88.38 99 LYS A C 1
ATOM 795 O O . LYS A 1 99 ? 19.427 5.829 -21.229 1.00 88.38 99 LYS A O 1
ATOM 800 N N . GLU A 1 100 ? 18.898 3.918 -20.178 1.00 86.81 100 GLU A N 1
ATOM 801 C CA . GLU A 1 100 ? 19.416 3.030 -21.218 1.00 86.81 100 GLU A CA 1
ATOM 802 C C . GLU A 1 100 ? 18.597 3.137 -22.514 1.00 86.81 100 GLU A C 1
ATOM 804 O O . GLU A 1 100 ? 19.170 3.241 -23.600 1.00 86.81 100 GLU A O 1
ATOM 809 N N . GLY A 1 101 ? 17.265 3.189 -22.413 1.00 80.50 101 GLY A N 1
ATOM 810 C CA . GLY A 1 101 ? 16.375 3.420 -23.553 1.00 80.50 101 GLY A CA 1
ATOM 811 C C . GLY A 1 101 ? 16.640 4.759 -24.246 1.00 80.50 101 GLY A C 1
ATOM 812 O O . GLY A 1 101 ? 16.745 4.815 -25.472 1.00 80.50 101 GLY A O 1
ATOM 813 N N . LEU A 1 102 ? 16.847 5.827 -23.470 1.00 77.56 102 LEU A N 1
ATOM 814 C CA . LEU A 1 102 ? 17.217 7.148 -23.988 1.00 77.56 102 LEU A CA 1
ATOM 815 C C . LEU A 1 102 ? 18.603 7.148 -24.655 1.00 77.56 102 LEU A C 1
ATOM 817 O O . LEU A 1 102 ? 18.780 7.766 -25.704 1.00 77.56 102 LEU A O 1
ATOM 821 N N . ALA A 1 103 ? 19.584 6.438 -24.090 1.00 77.94 103 ALA A N 1
ATOM 822 C CA . ALA A 1 103 ? 20.920 6.321 -24.675 1.00 77.94 103 ALA A CA 1
ATOM 823 C C . ALA A 1 103 ? 20.899 5.552 -26.008 1.00 77.94 103 ALA A C 1
ATOM 825 O O . ALA A 1 103 ? 21.534 5.976 -26.973 1.00 77.94 103 ALA A O 1
ATOM 826 N N . LYS A 1 104 ? 20.119 4.468 -26.090 1.00 74.00 104 LYS A N 1
ATOM 827 C CA . LYS A 1 104 ? 19.916 3.696 -27.328 1.00 74.00 104 LYS A CA 1
ATOM 828 C C . LYS A 1 104 ? 19.155 4.491 -28.388 1.00 74.00 104 LYS A C 1
ATOM 830 O O . LYS A 1 104 ? 19.500 4.406 -29.559 1.00 74.00 104 LYS A O 1
ATOM 835 N N . SER A 1 105 ? 18.192 5.322 -27.985 1.00 58.41 105 SER A N 1
ATOM 836 C CA . SER A 1 105 ? 17.493 6.245 -28.890 1.00 58.41 105 SER A CA 1
ATOM 837 C C . SER A 1 105 ? 18.412 7.331 -29.469 1.00 58.41 105 SER A C 1
ATOM 839 O O . SER A 1 105 ? 18.111 7.859 -30.535 1.00 58.41 105 SER A O 1
ATOM 841 N N . LYS A 1 106 ? 19.514 7.679 -28.785 1.00 57.56 106 LYS A N 1
ATOM 842 C CA . LYS A 1 106 ? 20.486 8.700 -29.220 1.00 57.56 106 LYS A CA 1
ATOM 843 C C . LYS A 1 106 ? 21.622 8.135 -30.087 1.00 57.56 106 LYS A C 1
ATOM 845 O O . LYS A 1 106 ? 22.381 8.904 -30.674 1.00 57.56 106 LYS A O 1
ATOM 850 N N . ALA A 1 107 ? 21.745 6.813 -30.195 1.00 48.94 107 ALA A N 1
ATOM 851 C CA . ALA A 1 107 ? 22.743 6.159 -31.033 1.00 48.94 107 ALA A CA 1
ATOM 852 C C . ALA A 1 107 ? 22.305 6.138 -32.511 1.00 48.94 107 ALA A C 1
ATOM 854 O O . ALA A 1 107 ? 21.985 5.093 -33.070 1.00 48.94 107 ALA A O 1
ATOM 855 N N . ILE A 1 108 ? 22.327 7.307 -33.157 1.00 44.59 108 ILE A N 1
ATOM 856 C CA . ILE A 1 108 ? 22.553 7.388 -34.606 1.00 44.59 108 ILE A CA 1
ATOM 857 C C . ILE A 1 108 ? 24.036 7.031 -34.819 1.00 44.59 108 ILE A C 1
ATOM 859 O O . ILE A 1 108 ? 24.886 7.605 -34.129 1.00 44.59 108 ILE A O 1
ATOM 863 N N . PRO A 1 109 ? 24.385 6.062 -35.689 1.00 47.94 109 PRO A N 1
ATOM 864 C CA . PRO A 1 109 ? 25.767 5.634 -35.863 1.00 47.94 109 PRO A CA 1
ATOM 865 C C . PRO A 1 109 ? 26.649 6.814 -36.279 1.00 47.94 109 PRO A C 1
ATOM 867 O O . PRO A 1 109 ? 26.350 7.541 -37.225 1.00 47.94 109 PRO A O 1
ATOM 870 N N . ALA A 1 110 ? 27.745 6.991 -35.542 1.00 46.16 110 ALA A N 1
ATOM 871 C CA . ALA A 1 110 ? 28.794 7.958 -35.818 1.00 46.16 110 ALA A CA 1
ATOM 872 C C . ALA A 1 110 ? 29.409 7.667 -37.195 1.00 46.16 110 ALA A C 1
ATOM 874 O O . ALA A 1 110 ? 30.254 6.785 -37.330 1.00 46.16 110 ALA A O 1
ATOM 875 N N . GLY A 1 111 ? 28.947 8.369 -38.227 1.00 48.34 111 GLY A N 1
ATOM 876 C CA . GLY A 1 111 ? 29.423 8.126 -39.583 1.00 48.34 111 GLY A CA 1
ATOM 877 C C . GLY A 1 111 ? 28.617 8.803 -40.680 1.00 48.34 111 GLY A C 1
ATOM 878 O O . GLY A 1 111 ? 28.344 8.155 -41.677 1.00 48.34 111 GLY A O 1
ATOM 879 N N . LEU A 1 112 ? 28.237 10.071 -40.529 1.00 38.53 112 LEU A N 1
ATOM 880 C CA . LEU A 1 112 ? 27.897 10.931 -41.665 1.00 38.53 112 LEU A CA 1
ATOM 881 C C . LEU A 1 112 ? 28.142 12.388 -41.269 1.00 38.53 112 LEU A C 1
ATOM 883 O O . LEU A 1 112 ? 27.771 12.812 -40.176 1.00 38.53 112 LEU A O 1
ATOM 887 N N . GLU A 1 113 ? 28.846 13.107 -42.144 1.00 43.09 113 GLU A N 1
ATOM 888 C CA . GLU A 1 113 ? 29.172 14.528 -42.028 1.00 43.09 113 GLU A CA 1
ATOM 889 C C . GLU A 1 113 ? 27.980 15.349 -41.529 1.00 43.09 113 GLU A C 1
ATOM 891 O O . GLU A 1 113 ? 26.902 15.330 -42.123 1.00 43.09 113 GLU A O 1
ATOM 896 N N . VAL A 1 114 ? 28.207 16.131 -40.471 1.00 44.47 114 VAL A N 1
ATOM 897 C CA . VAL A 1 114 ? 27.281 17.179 -40.042 1.00 44.47 114 VAL A CA 1
ATOM 898 C C . VAL A 1 114 ? 27.331 18.291 -41.088 1.00 44.47 114 VAL A C 1
ATOM 900 O O . VAL A 1 114 ? 28.124 19.225 -40.991 1.00 44.47 114 VAL A O 1
ATOM 903 N N . LYS A 1 115 ? 26.490 18.172 -42.116 1.00 43.62 115 LYS A N 1
ATOM 904 C CA . LYS A 1 115 ? 25.967 19.330 -42.836 1.00 43.62 115 LYS A CA 1
ATOM 905 C C . LYS A 1 115 ? 24.694 19.760 -42.129 1.00 43.62 115 LYS A C 1
ATOM 907 O O . LYS A 1 115 ? 23.723 19.012 -42.076 1.00 43.62 115 LYS A O 1
ATOM 912 N N . GLU A 1 116 ? 24.746 20.958 -41.562 1.00 54.53 116 GLU A N 1
ATOM 913 C CA . GLU A 1 116 ? 23.613 21.695 -41.011 1.00 54.53 116 GLU A CA 1
ATOM 914 C C . GLU A 1 116 ? 22.380 21.549 -41.917 1.00 54.53 116 GLU A C 1
ATOM 916 O O . GLU A 1 116 ? 22.328 22.147 -42.985 1.00 54.53 116 GLU A O 1
ATOM 921 N N . THR A 1 117 ? 21.404 20.731 -41.519 1.00 41.81 117 THR A N 1
ATOM 922 C CA . THR A 1 117 ? 20.062 20.710 -42.120 1.00 41.81 117 THR A CA 1
ATOM 923 C C . THR A 1 117 ? 19.035 20.232 -41.084 1.00 41.81 117 THR A C 1
ATOM 925 O O . THR A 1 117 ? 18.931 19.058 -40.760 1.00 41.81 117 THR A O 1
ATOM 928 N N . GLU A 1 118 ? 18.360 21.208 -40.478 1.00 49.66 118 GLU A N 1
ATOM 929 C CA . GLU A 1 118 ? 16.931 21.258 -40.121 1.00 49.66 118 GLU A CA 1
ATOM 930 C C . GLU A 1 118 ? 16.106 19.980 -39.821 1.00 49.66 118 GLU A C 1
ATOM 932 O O . GLU A 1 118 ? 15.009 19.827 -40.349 1.00 49.66 118 GLU A O 1
ATOM 937 N N . GLU A 1 119 ? 16.494 19.125 -38.871 1.00 45.69 119 GLU A N 1
ATOM 938 C CA . GLU A 1 119 ? 15.534 18.184 -38.253 1.00 45.69 119 GLU A CA 1
ATOM 939 C C . GLU A 1 119 ? 15.519 18.293 -36.726 1.00 45.69 119 GLU A C 1
ATOM 941 O O . GLU A 1 119 ? 16.071 17.481 -35.991 1.00 45.69 119 GLU A O 1
ATOM 946 N N . ASN A 1 120 ? 14.847 19.338 -36.240 1.00 45.16 120 ASN A N 1
ATOM 947 C CA . ASN A 1 120 ? 14.506 19.526 -34.826 1.00 45.16 120 ASN A CA 1
ATOM 948 C C . ASN A 1 120 ? 12.980 19.693 -34.641 1.00 45.16 120 ASN A C 1
ATOM 950 O O . ASN A 1 120 ? 12.524 20.351 -33.709 1.00 45.16 120 ASN A O 1
ATOM 954 N N . PHE A 1 121 ? 12.179 19.150 -35.568 1.00 46.47 121 PHE A N 1
ATOM 955 C CA . PHE A 1 121 ? 10.753 19.478 -35.691 1.00 46.47 121 PHE A CA 1
ATOM 956 C C . PHE A 1 121 ? 9.781 18.532 -34.962 1.00 46.47 121 PHE A C 1
ATOM 958 O O . PHE A 1 121 ? 8.613 18.875 -34.820 1.00 46.47 121 PHE A O 1
ATOM 965 N N . VAL A 1 122 ? 10.190 17.379 -34.426 1.00 54.50 122 VAL A N 1
ATOM 966 C CA . VAL A 1 122 ? 9.212 16.452 -33.819 1.00 54.50 122 VAL A CA 1
ATOM 967 C C . VAL A 1 122 ? 9.582 16.102 -32.384 1.00 54.50 122 VAL A C 1
ATOM 969 O O . VAL A 1 122 ? 10.310 15.142 -32.147 1.00 54.50 122 VAL A O 1
ATOM 972 N N . ARG A 1 123 ? 9.060 16.901 -31.433 1.00 56.59 123 ARG A N 1
ATOM 973 C CA . ARG A 1 123 ? 8.661 16.464 -30.071 1.00 56.59 123 ARG A CA 1
ATOM 974 C C . ARG A 1 123 ? 7.915 17.501 -29.205 1.00 56.59 123 ARG A C 1
ATOM 976 O O . ARG A 1 123 ? 7.668 17.235 -28.031 1.00 56.59 123 ARG A O 1
ATOM 983 N N . SER A 1 124 ? 7.518 18.659 -29.741 1.00 58.38 124 SER A N 1
ATOM 984 C CA . SER A 1 124 ? 6.794 19.695 -28.975 1.00 58.38 124 SER A CA 1
ATOM 985 C C . SER A 1 124 ? 5.399 19.256 -28.507 1.00 58.38 124 SER A C 1
ATOM 987 O O . SER A 1 124 ? 4.962 19.659 -27.434 1.00 58.38 124 SER A O 1
ATOM 989 N N . GLU A 1 125 ? 4.718 18.399 -29.269 1.00 61.12 125 GLU A N 1
ATOM 990 C CA . GLU A 1 125 ? 3.356 17.947 -28.956 1.00 61.12 125 GLU A CA 1
ATOM 991 C C . GLU A 1 125 ? 3.318 16.952 -27.785 1.00 61.12 125 GLU A C 1
ATOM 993 O O . GLU A 1 125 ? 2.530 17.109 -26.852 1.00 61.12 125 GLU A O 1
ATOM 998 N N . GLU A 1 126 ? 4.235 15.980 -27.765 1.00 63.41 126 GLU A N 1
ATOM 999 C CA . GLU A 1 126 ? 4.364 15.040 -26.645 1.00 63.41 126 GLU A CA 1
ATOM 1000 C C . GLU A 1 126 ? 4.796 15.755 -25.359 1.00 63.41 126 GLU A C 1
ATOM 1002 O O . GLU A 1 126 ? 4.244 15.485 -24.293 1.00 63.41 126 GLU A O 1
ATOM 1007 N N . ILE A 1 127 ? 5.722 16.714 -25.451 1.00 72.19 127 ILE A N 1
ATOM 1008 C CA . ILE A 1 127 ? 6.159 17.515 -24.297 1.00 72.19 127 ILE A CA 1
ATOM 1009 C C . ILE A 1 127 ? 4.998 18.366 -23.763 1.00 72.19 127 ILE A C 1
ATOM 1011 O O . ILE A 1 127 ? 4.765 18.370 -22.556 1.00 72.19 127 ILE A O 1
ATOM 1015 N N . GLY A 1 128 ? 4.201 18.988 -24.638 1.00 75.44 128 GLY A N 1
ATOM 1016 C CA . GLY A 1 128 ? 3.008 19.735 -24.226 1.00 75.44 128 GLY A CA 1
ATOM 1017 C C . GLY A 1 128 ? 1.941 18.851 -23.570 1.00 75.44 128 GLY A C 1
ATOM 1018 O O . GLY A 1 128 ? 1.311 19.250 -22.590 1.00 75.44 128 GLY A O 1
ATOM 1019 N N . SER A 1 129 ? 1.755 17.618 -24.054 1.00 79.81 129 SER A N 1
ATOM 1020 C CA . SER A 1 129 ? 0.828 16.665 -23.429 1.00 79.81 129 SER A CA 1
ATOM 1021 C C . SER A 1 129 ? 1.283 16.241 -22.025 1.00 79.81 129 SER A C 1
ATOM 1023 O O . SER A 1 129 ? 0.465 16.163 -21.107 1.00 79.81 129 SER A O 1
ATOM 1025 N N . LEU A 1 130 ? 2.592 16.051 -21.828 1.00 79.62 130 LEU A N 1
ATOM 1026 C CA . LEU A 1 130 ? 3.177 15.718 -20.531 1.00 79.62 130 LEU A CA 1
ATOM 1027 C C . LEU A 1 130 ? 3.105 16.894 -19.551 1.00 79.62 130 LEU A C 1
ATOM 1029 O O . LEU A 1 130 ? 2.774 16.687 -18.385 1.00 79.62 130 LEU A O 1
ATOM 1033 N N . GLU A 1 131 ? 3.345 18.123 -20.010 1.00 77.19 131 GLU A N 1
ATOM 1034 C CA . GLU A 1 131 ? 3.191 19.328 -19.185 1.00 77.19 131 GLU A CA 1
ATOM 1035 C C . GLU A 1 131 ? 1.752 19.492 -18.687 1.00 77.19 131 GLU A C 1
ATOM 1037 O O . GLU A 1 131 ? 1.533 19.715 -17.495 1.00 77.19 131 GLU A O 1
ATOM 1042 N N . ASN A 1 132 ? 0.763 19.286 -19.560 1.00 83.94 132 ASN A N 1
ATOM 1043 C CA . ASN A 1 132 ? -0.649 19.336 -19.179 1.00 83.94 132 ASN A CA 1
ATOM 1044 C C . ASN A 1 132 ? -1.014 18.262 -18.142 1.00 83.94 132 ASN A C 1
ATOM 1046 O O . ASN A 1 132 ? -1.749 18.544 -17.195 1.00 83.94 132 ASN A O 1
ATOM 1050 N N . ILE A 1 133 ? -0.477 17.044 -18.274 1.00 92.94 133 ILE A N 1
ATOM 1051 C CA . ILE A 1 133 ? -0.679 15.975 -17.285 1.00 92.94 133 ILE A CA 1
ATOM 1052 C C . ILE A 1 133 ? -0.072 16.367 -15.933 1.00 92.94 133 ILE A C 1
ATOM 1054 O O . ILE A 1 133 ? -0.732 16.225 -14.905 1.00 92.94 133 ILE A O 1
ATOM 1058 N N . VAL A 1 134 ? 1.154 16.898 -15.915 1.00 92.44 134 VAL A N 1
ATOM 1059 C CA . VAL A 1 134 ? 1.823 17.332 -14.678 1.00 92.44 134 VAL A CA 1
ATOM 1060 C C . VAL A 1 134 ? 1.056 18.468 -13.996 1.00 92.44 134 VAL A C 1
ATOM 1062 O O . VAL A 1 134 ? 0.888 18.445 -12.775 1.00 92.44 134 VAL A O 1
ATOM 1065 N N . ILE A 1 135 ? 0.541 19.429 -14.767 1.00 87.88 135 ILE A N 1
ATOM 1066 C CA . ILE A 1 135 ? -0.298 20.517 -14.249 1.00 87.88 135 ILE A CA 1
ATOM 1067 C C . ILE A 1 135 ? -1.577 19.950 -13.628 1.00 87.88 135 ILE A C 1
ATOM 1069 O O . ILE A 1 135 ? -1.885 20.261 -12.475 1.00 87.88 135 ILE A O 1
ATOM 1073 N N . ASN A 1 136 ? -2.285 19.074 -14.344 1.00 91.12 136 ASN A N 1
ATOM 1074 C CA . ASN A 1 136 ? -3.525 18.475 -13.854 1.00 91.12 136 ASN A CA 1
ATOM 1075 C C . ASN A 1 136 ? -3.294 17.677 -12.564 1.00 91.12 136 ASN A C 1
ATOM 1077 O O . ASN A 1 136 ? -3.977 17.922 -11.569 1.00 91.12 136 ASN A O 1
ATOM 1081 N N . LEU A 1 137 ? -2.266 16.825 -12.520 1.00 95.31 137 LEU A N 1
ATOM 1082 C CA . LEU A 1 137 ? -1.890 16.088 -11.309 1.00 95.31 137 LEU A CA 1
ATOM 1083 C C . LEU A 1 137 ? -1.562 17.025 -10.136 1.00 95.31 137 LEU A C 1
ATOM 1085 O O . LEU A 1 137 ? -1.963 16.763 -9.001 1.00 95.31 137 LEU A O 1
ATOM 1089 N N . GLY A 1 138 ? -0.882 18.147 -10.390 1.00 92.12 138 GLY A N 1
ATOM 1090 C CA . GLY A 1 138 ? -0.611 19.166 -9.374 1.00 92.12 138 GLY A CA 1
ATOM 1091 C C . GLY A 1 138 ? -1.884 19.811 -8.811 1.00 92.12 138 GLY A C 1
ATOM 1092 O O . GLY A 1 138 ? -1.997 20.023 -7.595 1.00 92.12 138 GLY A O 1
ATOM 1093 N N . THR A 1 139 ? -2.870 20.088 -9.671 1.00 91.31 139 THR A N 1
ATOM 1094 C CA . THR A 1 139 ? -4.169 20.634 -9.243 1.00 91.31 139 THR A CA 1
ATOM 1095 C C . THR A 1 139 ? -4.987 19.624 -8.437 1.00 91.31 139 THR A C 1
ATOM 1097 O O . THR A 1 139 ? -5.528 19.972 -7.383 1.00 91.31 139 THR A O 1
ATOM 1100 N N . GLU A 1 140 ? -5.018 18.359 -8.860 1.00 94.50 140 GLU A N 1
ATOM 1101 C CA . GLU A 1 140 ? -5.718 17.284 -8.153 1.00 94.50 140 GLU A CA 1
ATOM 1102 C C . GLU A 1 140 ? -5.087 16.997 -6.790 1.00 94.50 140 GLU A C 1
ATOM 1104 O O . GLU A 1 140 ? -5.804 16.875 -5.796 1.00 94.50 140 GLU A O 1
ATOM 1109 N N . LEU A 1 141 ? -3.753 16.982 -6.703 1.00 94.38 141 LEU A N 1
ATOM 1110 C CA . LEU A 1 141 ? -3.033 16.799 -5.443 1.00 94.38 141 LEU A CA 1
ATOM 1111 C C . LEU A 1 141 ? -3.335 17.929 -4.451 1.00 94.38 141 LEU A C 1
ATOM 1113 O O . LEU A 1 141 ? -3.534 17.683 -3.260 1.00 94.38 141 LEU A O 1
ATOM 1117 N N . SER A 1 142 ? -3.420 19.166 -4.942 1.00 89.00 142 SER A N 1
ATOM 1118 C CA . SER A 1 142 ? -3.796 20.324 -4.126 1.00 89.00 142 SER A CA 1
ATOM 1119 C C . SER A 1 142 ? -5.238 20.215 -3.612 1.00 89.00 142 SER A C 1
ATOM 1121 O O . SER A 1 142 ? -5.489 20.474 -2.434 1.00 89.00 142 SER A O 1
ATOM 1123 N N . SER A 1 143 ? -6.174 19.759 -4.455 1.00 92.31 143 SER A N 1
ATOM 1124 C CA . SER A 1 143 ? -7.568 19.497 -4.062 1.00 92.31 143 SER A CA 1
ATOM 1125 C C . SER A 1 143 ? -7.689 18.346 -3.057 1.00 92.31 143 SER A C 1
ATOM 1127 O O . SER A 1 143 ? -8.455 18.418 -2.092 1.00 92.31 143 SER A O 1
ATOM 1129 N N . LEU A 1 144 ? -6.916 17.275 -3.239 1.00 94.31 144 LEU A N 1
ATOM 1130 C CA . LEU A 1 144 ? -6.906 16.145 -2.318 1.00 94.31 144 LEU A CA 1
ATOM 1131 C C . LEU A 1 144 ? -6.347 16.560 -0.956 1.00 94.31 144 LEU A C 1
ATOM 1133 O O . LEU A 1 144 ? -6.947 16.252 0.072 1.00 94.31 144 LEU A O 1
ATOM 1137 N N . LYS A 1 145 ? -5.260 17.338 -0.943 1.00 91.69 145 LYS A N 1
ATOM 1138 C CA . LYS A 1 145 ? -4.684 17.897 0.282 1.00 91.69 145 LYS A CA 1
ATOM 1139 C C . LYS A 1 145 ? -5.694 18.754 1.048 1.00 91.69 145 LYS A C 1
ATOM 1141 O O . LYS A 1 145 ? -5.808 18.607 2.263 1.00 91.69 145 LYS A O 1
ATOM 1146 N N . SER A 1 146 ? -6.463 19.607 0.362 1.00 91.38 146 SER A N 1
ATOM 1147 C CA . SER A 1 146 ? -7.503 20.400 1.029 1.00 91.38 146 SER A CA 1
ATOM 1148 C C . SER A 1 146 ? -8.622 19.521 1.592 1.00 91.38 146 SER A C 1
ATOM 1150 O O . SER A 1 146 ? -9.069 19.752 2.712 1.00 91.38 146 SER A O 1
ATOM 1152 N N . LYS A 1 147 ? -9.049 18.479 0.863 1.00 93.00 147 LYS A N 1
ATOM 1153 C CA . LYS A 1 147 ? -10.066 17.528 1.349 1.00 93.00 147 LYS A CA 1
ATOM 1154 C C . LYS A 1 147 ? -9.597 16.763 2.588 1.00 93.00 147 LYS A C 1
ATOM 1156 O O . LYS A 1 147 ? -10.376 16.615 3.523 1.00 93.00 147 LYS A O 1
ATOM 1161 N N . VAL A 1 148 ? -8.341 16.313 2.618 1.00 94.69 148 VAL A N 1
ATOM 1162 C CA . VAL A 1 148 ? -7.755 15.637 3.789 1.00 94.69 148 VAL A CA 1
ATOM 1163 C C . VAL A 1 148 ? -7.727 16.574 4.994 1.00 94.69 148 VAL A C 1
ATOM 1165 O O . VAL A 1 148 ? -8.191 16.185 6.058 1.00 94.69 148 VAL A O 1
ATOM 1168 N N . SER A 1 149 ? -7.308 17.831 4.816 1.00 90.19 149 SER A N 1
ATOM 1169 C CA . SER A 1 149 ? -7.318 18.824 5.900 1.00 90.19 149 SER A CA 1
ATOM 1170 C C . SER A 1 149 ? -8.723 19.056 6.472 1.00 90.19 149 SER A C 1
ATOM 1172 O O . SER A 1 149 ? -8.888 19.131 7.687 1.00 90.19 149 SER A O 1
ATOM 1174 N N . VAL A 1 150 ? -9.749 19.137 5.616 1.00 90.75 150 VAL A N 1
ATOM 1175 C CA . VAL A 1 150 ? -11.147 19.295 6.057 1.00 90.75 150 VAL A CA 1
ATOM 1176 C C . VAL A 1 150 ? -11.649 18.047 6.790 1.00 90.75 150 VAL A C 1
ATOM 1178 O O . VAL A 1 150 ? -12.387 18.155 7.770 1.00 90.75 150 VAL A O 1
ATOM 1181 N N . LEU A 1 151 ? -11.253 16.851 6.348 1.00 92.12 151 LEU A N 1
ATOM 1182 C CA . LEU A 1 151 ? -11.593 15.602 7.031 1.00 92.12 151 LEU A CA 1
ATOM 1183 C C . LEU A 1 151 ? -10.924 15.499 8.404 1.00 92.12 151 LEU A C 1
ATOM 1185 O O . LEU A 1 151 ? -11.589 15.110 9.362 1.00 92.12 151 LEU A O 1
ATOM 1189 N N . GLU A 1 152 ? -9.649 15.874 8.514 1.00 87.69 152 GLU A N 1
ATOM 1190 C CA . GLU A 1 152 ? -8.921 15.927 9.787 1.00 87.69 152 GLU A CA 1
ATOM 1191 C C . GLU A 1 152 ? -9.612 16.875 10.780 1.00 87.69 152 GLU A C 1
ATOM 1193 O O . GLU A 1 152 ? -9.826 16.515 11.940 1.00 87.69 152 GLU A O 1
ATOM 1198 N N . GLU A 1 153 ? -10.065 18.041 10.316 1.00 89.56 153 GLU A N 1
ATOM 1199 C CA . GLU A 1 153 ? -10.816 18.997 11.134 1.00 89.56 153 GLU A CA 1
ATOM 1200 C C . GLU A 1 153 ? -12.212 18.474 11.524 1.00 89.56 153 GLU A C 1
ATOM 1202 O O . GLU A 1 153 ? -12.620 18.552 12.690 1.00 89.56 153 GLU A O 1
ATOM 1207 N N . SER A 1 154 ? -12.943 17.851 10.592 1.00 87.69 154 SER A N 1
ATOM 1208 C CA . SER A 1 154 ? -14.231 17.213 10.899 1.00 87.69 154 SER A CA 1
ATOM 1209 C C . SER A 1 154 ? -14.086 16.051 11.888 1.00 87.69 154 SER A C 1
ATOM 1211 O O . SER A 1 154 ? -15.002 15.792 12.672 1.00 87.69 154 SER A O 1
ATOM 1213 N N . LEU A 1 155 ? -12.970 15.326 11.850 1.00 88.25 155 LEU A N 1
ATOM 1214 C CA . LEU A 1 155 ? -12.697 14.225 12.765 1.00 88.25 155 LEU A CA 1
ATOM 1215 C C . LEU A 1 155 ? -12.357 14.756 14.161 1.00 88.25 155 LEU A C 1
ATOM 1217 O O . LEU A 1 155 ? -12.916 14.271 15.145 1.00 88.25 155 LEU A O 1
ATOM 1221 N N . ALA A 1 156 ? -11.532 15.803 14.251 1.00 87.88 156 ALA A N 1
ATOM 1222 C CA . ALA A 1 156 ? -11.205 16.465 15.513 1.00 87.88 156 ALA A CA 1
ATOM 1223 C C . ALA A 1 156 ? -12.453 17.038 16.208 1.00 87.88 156 ALA A C 1
ATOM 1225 O O . ALA A 1 156 ? -12.646 16.842 17.411 1.00 87.88 156 ALA A O 1
ATOM 1226 N N . THR A 1 157 ? -13.336 17.691 15.449 1.00 87.44 157 THR A N 1
ATOM 1227 C CA . THR A 1 157 ? -14.597 18.250 15.967 1.00 87.44 157 THR A CA 1
ATOM 1228 C C . THR A 1 157 ? -15.556 17.159 16.445 1.00 87.44 157 THR A C 1
ATOM 1230 O O . THR A 1 157 ? -16.025 17.223 17.584 1.00 87.44 157 THR A O 1
ATOM 1233 N N . LYS A 1 158 ? -15.775 16.099 15.652 1.00 86.69 158 LYS A N 1
ATOM 1234 C CA . LYS A 1 158 ? -16.608 14.957 16.072 1.00 86.69 158 LYS A CA 1
ATOM 1235 C C . LYS A 1 158 ? -16.041 14.236 17.297 1.00 86.69 158 LYS A C 1
ATOM 1237 O O . LYS A 1 158 ? -16.805 13.877 18.189 1.00 86.69 158 LYS A O 1
ATOM 1242 N N . MET A 1 159 ? -14.720 14.064 17.396 1.00 81.00 159 MET A N 1
ATOM 1243 C CA . MET A 1 159 ? -14.080 13.464 18.575 1.00 81.00 159 MET A CA 1
ATOM 1244 C C . MET A 1 159 ? -14.244 14.328 19.834 1.00 81.00 159 MET A C 1
ATOM 1246 O O . MET A 1 159 ? -14.524 13.797 20.913 1.00 81.00 159 MET A O 1
ATOM 1250 N N . ALA A 1 160 ? -14.116 15.653 19.712 1.00 83.25 160 ALA A N 1
ATOM 1251 C CA . ALA A 1 160 ? -14.347 16.580 20.818 1.00 83.25 160 ALA A CA 1
ATOM 1252 C C . ALA A 1 160 ? -15.810 16.551 21.290 1.00 83.25 160 ALA A C 1
ATOM 1254 O O . ALA A 1 160 ? -16.079 16.556 22.495 1.00 83.25 160 ALA A O 1
ATOM 1255 N N . GLU A 1 161 ? -16.754 16.458 20.355 1.00 82.62 161 GLU A N 1
ATOM 1256 C CA . GLU A 1 161 ? -18.182 16.391 20.648 1.00 82.62 161 GLU A CA 1
ATOM 1257 C C . GLU A 1 161 ? -18.588 15.054 21.279 1.00 82.62 161 GLU A C 1
ATOM 1259 O O . GLU A 1 161 ? -19.220 15.057 22.337 1.00 82.62 161 GLU A O 1
ATOM 1264 N N . SER A 1 162 ? -18.140 13.917 20.737 1.00 81.25 162 SER A N 1
ATOM 1265 C CA . SER A 1 162 ? -18.352 12.603 21.361 1.00 81.25 162 SER A CA 1
ATOM 1266 C C . SER A 1 162 ? -17.738 12.522 22.763 1.00 81.25 162 SER A C 1
ATOM 1268 O O . SER A 1 162 ? -18.375 11.999 23.673 1.00 81.25 162 SER A O 1
ATOM 1270 N N . SER A 1 163 ? -16.549 13.095 22.987 1.00 74.19 163 SER A N 1
ATOM 1271 C CA . SER A 1 163 ? -15.928 13.172 24.322 1.00 74.19 163 SER A CA 1
ATOM 1272 C C . SER A 1 163 ? -16.749 14.017 25.306 1.00 74.19 163 SER A C 1
ATOM 1274 O O . SER A 1 163 ? -16.918 13.651 26.473 1.00 74.19 163 SER A O 1
ATOM 1276 N N . LYS A 1 164 ? -17.310 15.141 24.841 1.00 77.94 164 LYS A N 1
ATOM 1277 C CA . LYS A 1 164 ? -18.175 16.016 25.644 1.00 77.94 164 LYS A CA 1
ATOM 1278 C C . LYS A 1 164 ? -19.509 15.343 25.978 1.00 77.94 164 LYS A C 1
ATOM 1280 O O . LYS A 1 164 ? -19.950 15.432 27.123 1.00 77.94 164 LYS A O 1
ATOM 1285 N N . GLN A 1 165 ? -20.107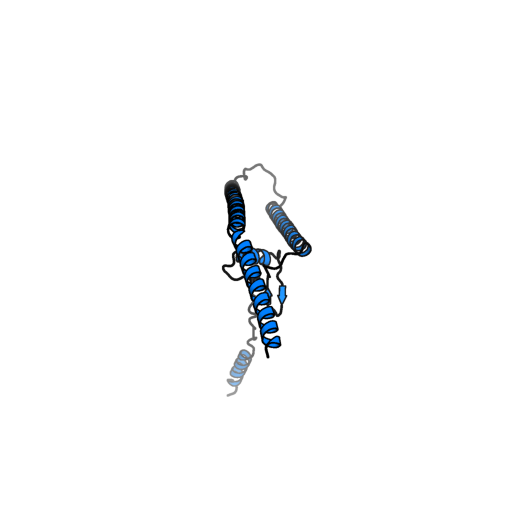 14.631 25.023 1.00 69.44 165 GLN A N 1
ATOM 1286 C CA . GLN A 1 165 ? -21.321 13.845 25.246 1.00 69.44 165 GLN A CA 1
ATOM 1287 C C . GLN A 1 165 ? -21.068 12.706 26.240 1.00 69.44 165 GLN A C 1
ATOM 1289 O O . GLN A 1 165 ? -21.813 12.588 27.205 1.00 69.44 165 GLN A O 1
ATOM 1294 N N . LEU A 1 166 ? -19.956 11.970 26.123 1.00 68.06 166 LEU A N 1
ATOM 1295 C CA . LEU A 1 166 ? -19.609 10.896 27.064 1.00 68.06 166 LEU A CA 1
ATOM 1296 C C . LEU A 1 166 ? -19.488 11.391 28.519 1.00 68.06 166 LEU A C 1
ATOM 1298 O O . LEU A 1 166 ? -19.860 10.687 29.454 1.00 68.06 166 LEU A O 1
ATOM 1302 N N . LYS A 1 167 ? -19.000 12.623 28.723 1.00 68.06 167 LYS A N 1
ATOM 1303 C CA . LYS A 1 167 ? -18.924 13.259 30.051 1.00 68.06 167 LYS A CA 1
ATOM 1304 C C . LYS A 1 167 ? -20.275 13.762 30.564 1.00 68.06 167 LYS A C 1
ATOM 1306 O O . LYS A 1 167 ? -20.463 13.818 31.774 1.00 68.06 167 LYS A O 1
ATOM 1311 N N . ALA A 1 168 ? -21.197 14.127 29.675 1.00 64.31 168 ALA A N 1
ATOM 1312 C CA . ALA A 1 168 ? -22.539 14.582 30.035 1.00 64.31 168 ALA A CA 1
ATOM 1313 C C . ALA A 1 168 ? -23.504 13.416 30.323 1.00 64.31 168 ALA A C 1
ATOM 1315 O O . ALA A 1 168 ? -24.396 13.557 31.153 1.00 64.31 168 ALA A O 1
ATOM 1316 N N . THR A 1 169 ? -23.315 12.256 29.684 1.00 58.84 169 THR A N 1
ATOM 1317 C CA . THR A 1 169 ? -24.176 11.068 29.855 1.00 58.84 169 THR A CA 1
ATOM 1318 C C . THR A 1 169 ? -23.823 10.216 31.084 1.00 58.84 169 THR A C 1
ATOM 1320 O O . THR A 1 169 ? -24.542 9.269 31.388 1.00 58.84 169 THR A O 1
ATOM 1323 N N . VAL A 1 170 ? -22.767 10.547 31.841 1.00 57.19 170 VAL A N 1
ATOM 1324 C CA . VAL A 1 170 ? -22.502 9.958 33.171 1.00 57.19 170 VAL A CA 1
ATOM 1325 C C . VAL A 1 170 ? -22.903 10.972 34.256 1.00 57.19 170 VAL A C 1
ATOM 1327 O O . VAL A 1 170 ? -22.047 11.711 34.750 1.00 57.19 170 VAL A O 1
ATOM 1330 N N . PRO A 1 171 ? -24.194 11.065 34.630 1.00 55.91 171 PRO A N 1
ATOM 1331 C CA . PRO A 1 171 ? -24.640 12.016 35.639 1.00 55.91 171 PRO A CA 1
ATOM 1332 C C . PRO A 1 171 ? -24.124 11.619 37.027 1.00 55.91 171 PRO A C 1
ATOM 1334 O O . PRO A 1 171 ? -24.190 10.454 37.432 1.00 55.91 171 PRO A O 1
ATOM 1337 N N . LYS A 1 172 ? -23.631 12.604 37.790 1.00 56.81 172 LYS A N 1
ATOM 1338 C CA . LYS A 1 172 ? -23.267 12.430 39.207 1.00 56.81 172 LYS A CA 1
ATOM 1339 C C . LYS A 1 172 ? -24.463 11.939 40.039 1.00 56.81 172 LYS A C 1
ATOM 1341 O O . LYS A 1 172 ? -24.248 11.180 40.982 1.00 56.81 172 LYS A O 1
ATOM 1346 N N . GLU A 1 173 ? -25.700 12.256 39.634 1.00 56.22 173 GLU A N 1
ATOM 1347 C CA . GLU A 1 173 ? -26.916 11.745 40.278 1.00 56.22 173 GLU A CA 1
ATOM 1348 C C . GLU A 1 173 ? -27.003 10.209 40.300 1.00 56.22 173 GLU A C 1
ATOM 1350 O O . GLU A 1 173 ? -27.498 9.653 41.280 1.00 56.22 173 GLU A O 1
ATOM 1355 N N . ALA A 1 174 ? -26.490 9.503 39.281 1.00 58.75 174 ALA A N 1
ATOM 1356 C CA . ALA A 1 174 ? -26.556 8.038 39.234 1.00 58.75 174 ALA A CA 1
ATOM 1357 C C . ALA A 1 174 ? -25.679 7.382 40.316 1.00 58.75 174 ALA A C 1
ATOM 1359 O O . ALA A 1 174 ? -26.082 6.392 40.925 1.00 58.75 174 ALA A O 1
ATOM 1360 N N . LYS A 1 175 ? -24.510 7.966 40.621 1.00 61.66 175 LYS A N 1
ATOM 1361 C CA . LYS A 1 175 ? -23.656 7.491 41.723 1.00 61.66 175 LYS A CA 1
ATOM 1362 C C . LYS A 1 175 ? -24.267 7.790 43.091 1.00 61.66 175 LYS A C 1
ATOM 1364 O O . LYS A 1 175 ? -24.203 6.945 43.981 1.00 61.66 175 LYS A O 1
ATOM 1369 N N . ASP A 1 176 ? -24.891 8.954 43.252 1.00 63.78 176 ASP A N 1
ATOM 1370 C CA . ASP A 1 176 ? -25.508 9.349 44.522 1.00 63.78 176 ASP A CA 1
ATOM 1371 C C . ASP A 1 176 ? -26.785 8.551 44.825 1.00 63.78 176 ASP A C 1
ATOM 1373 O O . ASP A 1 176 ? -27.073 8.248 45.987 1.00 63.78 176 ASP A O 1
ATOM 1377 N N . GLN A 1 177 ? -27.546 8.166 43.797 1.00 67.81 177 GLN A N 1
ATOM 1378 C CA . GLN A 1 177 ? -28.748 7.349 43.951 1.00 67.81 177 GLN A CA 1
ATOM 1379 C C . GLN A 1 177 ? -28.417 5.882 44.257 1.00 67.81 177 GLN A C 1
ATOM 1381 O O . GLN A 1 177 ? -29.053 5.295 45.136 1.00 67.81 177 GLN A O 1
ATOM 1386 N N . GLU A 1 178 ? -27.387 5.319 43.620 1.00 66.38 178 GLU A N 1
ATOM 1387 C CA . GLU A 1 178 ? -26.846 3.998 43.966 1.00 66.38 178 GLU A CA 1
ATOM 1388 C C . GLU A 1 178 ? -26.304 3.978 45.404 1.00 66.38 178 GLU A C 1
ATOM 1390 O O . GLU A 1 178 ? -26.657 3.100 46.193 1.00 66.38 178 GLU A O 1
ATOM 1395 N N . LEU A 1 179 ? -25.552 5.006 45.819 1.00 69.94 179 LEU A N 1
ATOM 1396 C CA . LEU A 1 179 ? -25.035 5.104 47.188 1.00 69.94 179 LEU A CA 1
ATOM 1397 C C . LEU A 1 179 ? -26.156 5.200 48.239 1.00 69.94 179 LEU A C 1
ATOM 1399 O O . LEU A 1 179 ? -26.051 4.609 49.318 1.00 69.94 179 LEU A O 1
ATOM 1403 N N . LYS A 1 180 ? -27.244 5.922 47.937 1.00 73.44 180 LYS A N 1
ATOM 1404 C CA . LYS A 1 180 ? -28.435 5.978 48.802 1.00 73.44 180 LYS A CA 1
ATOM 1405 C C . LYS A 1 180 ? -29.145 4.623 48.875 1.00 73.44 180 LYS A C 1
ATOM 1407 O O . LYS A 1 180 ? -29.508 4.207 49.973 1.00 73.44 180 LYS A O 1
ATOM 1412 N N . ARG A 1 181 ? -29.308 3.913 47.750 1.00 74.12 181 ARG A N 1
ATOM 1413 C CA . ARG A 1 181 ? -29.932 2.576 47.719 1.00 74.12 181 ARG A CA 1
ATOM 1414 C C . ARG A 1 181 ? -29.136 1.552 48.525 1.00 74.12 181 ARG A C 1
ATOM 1416 O O . ARG A 1 181 ? -29.728 0.853 49.343 1.00 74.12 181 ARG A O 1
ATOM 1423 N N . VAL A 1 182 ? -27.811 1.518 48.364 1.00 73.19 182 VAL A N 1
ATOM 1424 C CA . VAL A 1 182 ? -26.928 0.594 49.099 1.00 73.19 182 VAL A CA 1
ATOM 1425 C C . VAL A 1 182 ? -27.001 0.830 50.612 1.00 73.19 182 VAL A C 1
ATOM 1427 O O . VAL A 1 182 ? -27.121 -0.130 51.372 1.00 73.19 182 VAL A O 1
ATOM 1430 N N . LYS A 1 183 ? -27.015 2.093 51.066 1.00 79.56 183 LYS A N 1
ATOM 1431 C CA . LYS A 1 183 ? -27.152 2.424 52.498 1.00 79.56 183 LYS A CA 1
ATOM 1432 C C . LYS A 1 183 ? -28.509 2.021 53.085 1.00 79.56 183 LYS A C 1
ATOM 1434 O O . LYS A 1 183 ? -28.567 1.558 54.219 1.00 79.56 183 LYS A O 1
ATOM 1439 N N . ILE A 1 184 ? -29.601 2.185 52.336 1.00 75.12 184 ILE A N 1
ATOM 1440 C CA . ILE A 1 184 ? -30.940 1.773 52.794 1.00 75.12 184 ILE A CA 1
ATOM 1441 C C . ILE A 1 184 ? -31.015 0.243 52.914 1.00 75.12 184 ILE A C 1
ATOM 1443 O O . ILE A 1 184 ? -31.525 -0.265 53.913 1.00 75.12 184 ILE A O 1
ATOM 1447 N N . LEU A 1 185 ? -30.452 -0.491 51.946 1.00 72.38 185 LEU A N 1
ATOM 1448 C CA . LEU A 1 185 ? -30.410 -1.956 51.980 1.00 72.38 185 LEU A CA 1
ATOM 1449 C C . LEU A 1 185 ? -29.604 -2.484 53.179 1.00 72.38 185 LEU A C 1
ATOM 1451 O O . LEU A 1 185 ? -30.040 -3.425 53.840 1.00 72.38 185 LEU A O 1
ATOM 1455 N N . SER A 1 186 ? -28.459 -1.863 53.496 1.00 73.44 186 SER A N 1
ATOM 1456 C CA . SER A 1 186 ? -27.628 -2.290 54.630 1.00 73.44 186 SER A CA 1
ATOM 1457 C C . SER A 1 186 ? -28.307 -2.052 55.981 1.00 73.44 186 SER A C 1
ATOM 1459 O O . SER A 1 186 ? -28.174 -2.872 56.886 1.00 73.44 186 SER A O 1
ATOM 1461 N N . ILE A 1 187 ? -29.060 -0.955 56.122 1.00 80.31 187 ILE A N 1
ATOM 1462 C CA . ILE A 1 187 ? -29.828 -0.665 57.343 1.00 80.31 187 ILE A CA 1
ATOM 1463 C C . ILE A 1 187 ? -30.968 -1.679 57.518 1.00 80.31 187 ILE A C 1
ATOM 1465 O O . ILE A 1 187 ? -31.167 -2.189 58.618 1.00 80.31 187 ILE A O 1
ATOM 1469 N N . GLY A 1 188 ? -31.683 -2.016 56.439 1.00 78.00 188 GLY A N 1
ATOM 1470 C CA . GLY A 1 188 ? -32.747 -3.025 56.477 1.00 78.00 188 GLY A CA 1
ATOM 1471 C C . GLY A 1 188 ? -32.237 -4.413 56.877 1.00 78.00 188 GLY A C 1
ATOM 1472 O O . GLY A 1 188 ? -32.846 -5.076 57.715 1.00 78.00 188 GLY A O 1
ATOM 1473 N N . ALA A 1 189 ? -31.081 -4.825 56.346 1.00 75.88 189 ALA A N 1
ATOM 1474 C CA . ALA A 1 189 ? -30.440 -6.087 56.718 1.00 75.88 189 ALA A CA 1
ATOM 1475 C C . ALA A 1 189 ? -30.036 -6.122 58.205 1.00 75.88 189 ALA A C 1
ATOM 1477 O O . ALA A 1 189 ? -30.288 -7.115 58.887 1.00 75.88 189 ALA A O 1
ATOM 1478 N N . ALA A 1 190 ? -29.482 -5.021 58.728 1.00 76.00 190 ALA A N 1
ATOM 1479 C CA . ALA A 1 190 ? -29.144 -4.906 60.145 1.00 76.00 190 ALA A CA 1
ATOM 1480 C C . ALA A 1 190 ? -30.393 -5.017 61.041 1.00 76.00 190 ALA A C 1
ATOM 1482 O O . ALA A 1 190 ? -30.389 -5.761 62.023 1.00 76.00 190 ALA A O 1
ATOM 1483 N N . ALA A 1 191 ? -31.492 -4.354 60.673 1.00 77.31 191 ALA A N 1
ATOM 1484 C CA . ALA A 1 191 ? -32.748 -4.429 61.418 1.00 77.31 191 ALA A CA 1
ATOM 1485 C C . ALA A 1 191 ? -33.333 -5.854 61.447 1.00 77.31 191 ALA A C 1
ATOM 1487 O O . ALA A 1 191 ? -33.753 -6.312 62.509 1.00 77.31 191 ALA A O 1
ATOM 1488 N N . LEU A 1 192 ? -33.301 -6.583 60.321 1.00 80.12 192 LEU A N 1
ATOM 1489 C CA . LEU A 1 192 ? -33.744 -7.983 60.278 1.00 80.12 192 LEU A CA 1
ATOM 1490 C C . LEU A 1 192 ? -32.886 -8.892 61.161 1.00 80.12 192 LEU A C 1
ATOM 1492 O O . LEU A 1 192 ? -33.431 -9.748 61.852 1.00 80.12 192 LEU A O 1
ATOM 1496 N N . SER A 1 193 ? -31.563 -8.702 61.167 1.00 75.56 193 SER A N 1
ATOM 1497 C CA . SER A 1 193 ? -30.680 -9.504 62.021 1.00 75.56 193 SER A CA 1
ATOM 1498 C C . SER A 1 193 ? -30.946 -9.281 63.511 1.00 75.56 193 SER A C 1
ATOM 1500 O O . SER A 1 193 ? -30.976 -10.241 64.275 1.00 75.56 193 SER A O 1
ATOM 1502 N N . VAL A 1 194 ? -31.228 -8.042 63.925 1.00 81.38 194 VAL A N 1
ATOM 1503 C CA . VAL A 1 194 ? -31.593 -7.731 65.315 1.00 81.38 194 VAL A CA 1
ATOM 1504 C C . VAL A 1 194 ? -32.945 -8.347 65.676 1.00 81.38 194 VAL A C 1
ATOM 1506 O O . VAL A 1 194 ? -33.081 -8.930 66.748 1.00 81.38 194 VAL A O 1
ATOM 1509 N N . LEU A 1 195 ? -33.929 -8.277 64.775 1.00 80.25 195 LEU A N 1
ATOM 1510 C CA . LEU A 1 195 ? -35.241 -8.883 65.001 1.00 80.25 195 LEU A CA 1
ATOM 1511 C C . LEU A 1 195 ? -35.142 -10.409 65.142 1.00 80.25 195 LEU A C 1
ATOM 1513 O O . LEU A 1 195 ? -35.752 -10.978 66.039 1.00 80.25 195 LEU A O 1
ATOM 1517 N N . ALA A 1 196 ? -34.336 -11.059 64.297 1.00 77.44 196 ALA A N 1
ATOM 1518 C CA . ALA A 1 196 ? -34.094 -12.498 64.361 1.00 77.44 196 ALA A CA 1
ATOM 1519 C C . ALA A 1 196 ? -33.438 -12.919 65.687 1.00 77.44 196 ALA A C 1
ATOM 1521 O O . ALA A 1 196 ? -33.817 -13.937 66.255 1.00 77.44 196 ALA A O 1
ATOM 1522 N N . ILE A 1 197 ? -32.506 -12.114 66.213 1.00 77.00 197 ILE A N 1
ATOM 1523 C CA . ILE A 1 197 ? -31.887 -12.352 67.526 1.00 77.00 197 ILE A CA 1
ATOM 1524 C C . ILE A 1 197 ? -32.918 -12.205 68.653 1.00 77.00 197 ILE A C 1
ATOM 1526 O O . ILE A 1 197 ? -32.950 -13.036 69.551 1.00 77.00 197 ILE A O 1
ATOM 1530 N N . ILE A 1 198 ? -33.779 -11.183 68.611 1.00 80.62 198 ILE A N 1
ATOM 1531 C CA . ILE A 1 198 ? -34.821 -10.975 69.632 1.00 80.62 198 ILE A CA 1
ATOM 1532 C C . ILE A 1 198 ? -35.832 -12.127 69.624 1.00 80.62 198 ILE A C 1
ATOM 1534 O O . ILE A 1 198 ? -36.172 -12.636 70.689 1.00 80.62 198 ILE A O 1
ATOM 1538 N N . VAL A 1 199 ? -36.276 -12.561 68.439 1.00 82.62 199 VAL A N 1
ATOM 1539 C CA . VAL A 1 199 ? -37.200 -13.697 68.297 1.00 82.62 199 VAL A CA 1
ATOM 1540 C C . VAL A 1 199 ? -36.564 -14.981 68.839 1.00 82.62 199 VAL A C 1
ATOM 1542 O O . VAL A 1 199 ? -37.202 -15.673 69.624 1.00 82.62 199 VAL A O 1
ATOM 1545 N N . ALA A 1 200 ? -35.290 -15.242 68.530 1.00 76.31 200 ALA A N 1
ATOM 1546 C CA . ALA A 1 200 ? -34.553 -16.406 69.032 1.00 76.31 200 ALA A CA 1
ATOM 1547 C C . ALA A 1 200 ? -34.307 -16.410 70.556 1.00 76.31 200 ALA A C 1
ATOM 1549 O O . ALA A 1 200 ? -33.991 -17.455 71.110 1.00 76.31 200 ALA A O 1
ATOM 1550 N N . ILE A 1 201 ? -34.413 -15.261 71.235 1.00 78.25 201 ILE A N 1
ATOM 1551 C CA . ILE A 1 201 ? -34.320 -15.154 72.706 1.00 78.25 201 ILE A CA 1
ATOM 1552 C C . ILE A 1 201 ? -35.710 -15.291 73.361 1.00 78.25 201 ILE A C 1
ATOM 1554 O O . ILE A 1 201 ? -35.805 -15.499 74.569 1.00 78.25 201 ILE A O 1
ATOM 1558 N N . SER A 1 202 ? -36.789 -15.147 72.583 1.00 68.44 202 SER A N 1
ATOM 1559 C CA . SER A 1 202 ? -38.175 -15.201 73.071 1.00 68.44 202 SER A CA 1
ATOM 1560 C C . SER A 1 202 ? -38.838 -16.584 73.001 1.00 68.44 202 SER A C 1
ATOM 1562 O O . SER A 1 202 ? -39.955 -16.725 73.501 1.00 68.44 202 SER A O 1
ATOM 1564 N N . GLU A 1 203 ? -38.168 -17.574 72.404 1.00 58.22 203 GLU A N 1
ATOM 1565 C CA . GLU A 1 203 ? -38.525 -19.006 72.433 1.00 58.22 203 GLU A CA 1
ATOM 1566 C C . GLU A 1 203 ? -37.729 -19.751 73.514 1.00 58.22 203 GLU A C 1
ATOM 1568 O O . GLU A 1 203 ? -38.325 -20.645 74.159 1.00 58.22 203 GLU A O 1
#

pLDDT: mean 76.83, std 17.27, range [38.53, 96.94]